Protein AF-F6JB71-F1 (afdb_monomer)

Foldseek 3Di:
DVVCQQAVDADKFKQFDPPDDDQVVAPDHRRVDDDQVVSQVGDDPNHRGIDTGHPCDDPLVCLQPPDLLVVLLVVLLVVLVVVLVPDQLLVLLLVLLLQLLVLLLVCLVDRHSVSSSVSSSSNSSSPSSNVVSVLQQLPQPDDPVCSVVVVVVVVCVVVVVVVVLVVCLVPVLVVCVVVSRNSCSSNVVSVVSNVVSVCSNPPPDRGDRDDPPPPDD

InterPro domains:
  IPR011701 Major facilitator superfamily [PF07690] (64-210)
  IPR020846 Major facilitator superfamily domain [PS50850] (1-217)
  IPR036259 MFS transporter superfamily [G3DSA:1.20.1250.20] (47-217)
  IPR036259 MFS transporter superfamily [SSF103473] (63-210)
  IPR044770 Protein spinster-like [PTHR23505] (56-210)

Solvent-accessible surface area (backbone atoms only — not comparable to full-atom values): 11687 Å² total; per-residue (Å²): 77,73,72,14,56,69,30,77,35,42,41,76,40,27,35,72,51,97,79,85,75,61,84,86,80,49,96,69,63,37,77,80,41,90,46,67,74,65,27,69,67,39,60,56,96,90,39,68,49,33,40,76,41,34,52,40,39,59,68,57,36,44,47,59,72,41,62,50,29,51,54,37,20,52,55,37,25,55,55,38,54,63,44,48,78,76,49,64,45,50,60,50,37,21,53,24,34,36,45,24,10,51,27,30,34,52,52,36,68,54,71,46,53,69,55,44,44,54,33,44,33,50,23,23,41,14,50,37,37,43,63,66,39,50,53,57,50,49,56,50,72,41,58,77,94,48,36,66,59,55,53,49,56,54,50,48,51,55,54,48,49,61,62,50,47,55,59,49,63,57,51,52,34,72,66,31,62,93,78,38,32,67,27,49,56,30,36,54,51,11,51,53,36,35,52,50,19,54,47,47,56,71,72,56,72,77,66,71,86,68,68,92,79,80,84,84,126

Structure (mmCIF, N/CA/C/O backbone):
data_AF-F6JB71-F1
#
_entry.id   AF-F6JB71-F1
#
loop_
_atom_site.group_PDB
_atom_site.id
_atom_site.type_symbol
_atom_site.label_atom_id
_atom_site.label_alt_id
_atom_site.label_comp_id
_atom_site.label_asym_id
_atom_site.label_entity_id
_atom_site.label_seq_id
_atom_site.pdbx_PDB_ins_code
_atom_site.Cartn_x
_atom_site.Cartn_y
_atom_site.Cartn_z
_atom_site.occupancy
_atom_site.B_iso_or_equiv
_atom_site.auth_seq_id
_atom_site.auth_comp_id
_atom_site.auth_asym_id
_atom_site.auth_atom_id
_atom_site.pdbx_PDB_model_num
ATOM 1 N N . LYS A 1 1 ? 9.746 2.343 -12.928 1.00 72.50 1 LYS A N 1
ATOM 2 C CA . LYS A 1 1 ? 10.299 1.825 -14.203 1.00 72.50 1 LYS A CA 1
ATOM 3 C C . LYS A 1 1 ? 9.636 0.508 -14.581 1.00 72.50 1 LYS A C 1
ATOM 5 O O . LYS A 1 1 ? 8.757 0.552 -15.414 1.00 72.50 1 LYS A O 1
ATOM 10 N N . GLN A 1 2 ? 9.949 -0.621 -13.935 1.00 76.00 2 GLN A N 1
ATOM 11 C CA . GLN A 1 2 ? 9.400 -1.925 -14.347 1.00 76.00 2 GLN A CA 1
ATOM 12 C C . GLN A 1 2 ? 7.859 -1.983 -14.346 1.00 76.00 2 GLN A C 1
ATOM 14 O O . GLN A 1 2 ? 7.269 -2.445 -15.309 1.00 76.00 2 GLN A O 1
ATOM 19 N N . THR A 1 3 ? 7.211 -1.402 -13.332 1.00 82.12 3 THR A N 1
ATOM 20 C CA . THR A 1 3 ? 5.744 -1.248 -13.278 1.00 82.12 3 THR A CA 1
ATOM 21 C C . THR A 1 3 ? 5.161 -0.472 -14.458 1.00 82.12 3 THR A C 1
ATOM 23 O O . THR A 1 3 ? 4.068 -0.784 -14.902 1.00 82.12 3 THR A O 1
ATOM 26 N N . ALA A 1 4 ? 5.868 0.555 -14.934 1.00 80.25 4 ALA A N 1
ATOM 27 C CA . ALA A 1 4 ? 5.408 1.447 -15.995 1.00 80.25 4 ALA A CA 1
ATOM 28 C C . ALA A 1 4 ? 5.577 0.836 -17.381 1.00 80.25 4 ALA A C 1
ATOM 30 O O . ALA A 1 4 ? 4.718 1.027 -18.227 1.00 80.25 4 ALA A O 1
ATOM 31 N N . ILE A 1 5 ? 6.644 0.057 -17.567 1.00 81.56 5 ILE A N 1
ATOM 32 C CA . ILE A 1 5 ? 6.880 -0.718 -18.788 1.00 81.56 5 ILE A CA 1
ATOM 33 C C . ILE A 1 5 ? 5.872 -1.871 -18.898 1.00 81.56 5 ILE A C 1
ATOM 35 O O . ILE A 1 5 ? 5.427 -2.181 -19.987 1.00 81.56 5 ILE A O 1
ATOM 39 N N . GLU A 1 6 ? 5.492 -2.513 -17.787 1.00 82.12 6 GLU A N 1
ATOM 40 C CA . GLU A 1 6 ? 4.511 -3.613 -17.815 1.00 82.12 6 GLU A CA 1
ATOM 41 C C . GLU A 1 6 ? 3.055 -3.160 -18.005 1.00 82.12 6 GLU A C 1
ATOM 43 O O . GLU A 1 6 ? 2.218 -3.977 -18.373 1.00 82.12 6 GLU A O 1
ATOM 48 N N . LEU A 1 7 ? 2.737 -1.907 -17.676 1.00 84.50 7 LEU A N 1
ATOM 49 C CA . LEU A 1 7 ? 1.372 -1.365 -17.683 1.00 84.50 7 LEU A CA 1
ATOM 50 C C . LEU A 1 7 ? 1.197 -0.222 -18.695 1.00 84.50 7 LEU A C 1
ATOM 52 O O . LEU A 1 7 ? 0.178 0.466 -18.638 1.00 84.50 7 LEU A O 1
ATOM 56 N N . ASP A 1 8 ? 2.202 0.002 -19.543 1.00 85.06 8 ASP A N 1
ATOM 57 C CA . ASP A 1 8 ? 2.237 1.003 -20.613 1.00 85.06 8 ASP A CA 1
ATOM 58 C C . ASP A 1 8 ? 1.731 2.398 -20.194 1.00 85.06 8 ASP A C 1
ATOM 60 O O . ASP A 1 8 ? 0.871 2.987 -20.849 1.00 85.06 8 ASP A O 1
ATOM 64 N N . TYR A 1 9 ? 2.241 2.933 -19.072 1.00 86.06 9 TYR A N 1
ATOM 65 C CA . TYR A 1 9 ? 1.821 4.249 -18.560 1.00 86.06 9 TYR A CA 1
ATOM 66 C C . TYR A 1 9 ? 2.968 5.242 -18.357 1.00 86.06 9 TYR A C 1
ATOM 68 O O . TYR A 1 9 ? 4.088 4.885 -17.972 1.00 86.06 9 TYR A O 1
ATOM 76 N N . GLY A 1 10 ? 2.638 6.526 -18.506 1.00 86.19 10 GLY A N 1
ATOM 77 C CA . GLY A 1 10 ? 3.562 7.644 -18.359 1.00 86.19 10 GLY A CA 1
ATOM 78 C C . GLY A 1 10 ? 4.265 8.038 -19.655 1.00 86.19 10 GLY A C 1
ATOM 79 O O . GLY A 1 10 ? 3.959 7.548 -20.739 1.00 86.19 10 GLY A O 1
ATOM 80 N N . ASP A 1 11 ? 5.226 8.947 -19.539 1.00 87.94 11 ASP A N 1
ATOM 81 C CA . ASP A 1 11 ? 5.947 9.462 -20.700 1.00 87.94 11 ASP A CA 1
ATOM 82 C C . ASP A 1 11 ? 7.032 8.481 -21.175 1.00 87.94 11 ASP A C 1
ATOM 84 O O . ASP A 1 11 ? 7.656 7.759 -20.386 1.00 87.94 11 ASP A O 1
ATOM 88 N N . HIS A 1 12 ? 7.333 8.494 -22.472 1.00 87.50 12 HIS A N 1
ATOM 89 C CA . HIS A 1 12 ? 8.514 7.808 -22.986 1.00 87.50 12 HIS A CA 1
ATOM 90 C C . HIS A 1 12 ? 9.776 8.626 -22.715 1.00 87.50 12 HIS A C 1
ATOM 92 O O . HIS A 1 12 ? 9.805 9.843 -22.905 1.00 87.50 12 HIS A O 1
ATOM 98 N N . ALA A 1 13 ? 10.844 7.954 -22.294 1.00 88.06 13 ALA 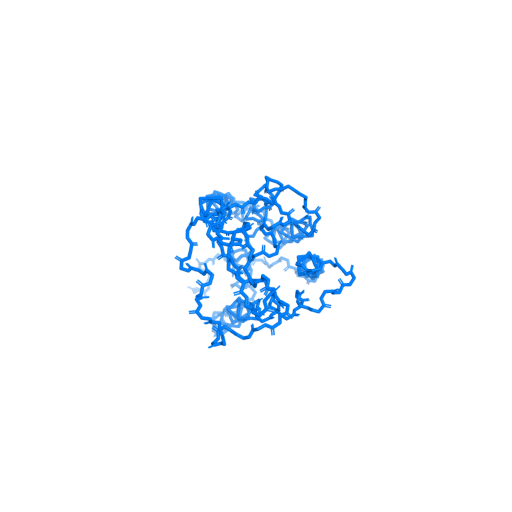A N 1
ATOM 99 C CA . ALA A 1 13 ? 12.155 8.573 -22.186 1.00 88.06 13 ALA A CA 1
ATOM 100 C C . ALA A 1 13 ? 13.269 7.579 -22.510 1.00 88.06 13 ALA A C 1
ATOM 102 O O . ALA A 1 13 ? 13.118 6.366 -22.348 1.00 88.06 13 ALA A O 1
ATOM 103 N N . CYS A 1 14 ? 14.422 8.116 -22.901 1.00 87.44 14 CYS A N 1
ATOM 104 C CA . CYS A 1 14 ? 15.628 7.330 -23.092 1.00 87.44 14 CYS A CA 1
ATOM 105 C C . CYS A 1 14 ? 16.237 6.957 -21.730 1.00 87.44 14 CYS A C 1
ATOM 107 O O . CYS A 1 14 ? 16.597 7.819 -20.921 1.00 87.44 14 CYS A O 1
ATOM 109 N N . GLN A 1 15 ? 16.336 5.660 -21.449 1.00 86.44 15 GLN A N 1
ATOM 110 C CA . GLN A 1 15 ? 16.781 5.129 -20.162 1.00 86.44 15 GLN A CA 1
ATOM 111 C C . GLN A 1 15 ? 17.873 4.087 -20.342 1.00 86.44 15 GLN A C 1
ATOM 113 O O . GLN A 1 15 ? 17.942 3.409 -21.355 1.00 86.44 15 GLN A O 1
ATOM 118 N N . GLN A 1 16 ? 18.730 3.934 -19.336 1.00 82.69 16 GLN A N 1
ATOM 119 C CA . GLN A 1 16 ? 19.794 2.940 -19.397 1.00 82.69 16 GLN A CA 1
ATOM 120 C C . GLN A 1 16 ? 19.219 1.519 -19.293 1.00 82.69 16 GLN A C 1
ATOM 122 O O . GLN A 1 16 ? 18.384 1.247 -18.419 1.00 82.69 16 GLN A O 1
ATOM 127 N N . ASN A 1 17 ? 19.697 0.628 -20.160 1.00 77.06 17 ASN A N 1
ATOM 128 C CA . ASN A 1 17 ? 19.442 -0.803 -20.085 1.00 77.06 17 ASN A CA 1
ATOM 129 C C . ASN A 1 17 ? 20.313 -1.425 -18.977 1.00 77.06 17 ASN A C 1
ATOM 131 O O . ASN A 1 17 ? 21.456 -1.028 -18.750 1.00 77.06 17 ASN A O 1
ATOM 135 N N . THR A 1 18 ? 19.759 -2.382 -18.241 1.00 64.56 18 THR A N 1
ATOM 136 C CA . THR A 1 18 ? 20.262 -2.810 -16.925 1.00 64.56 18 THR A CA 1
ATOM 137 C C . THR A 1 18 ? 21.484 -3.739 -16.980 1.00 64.56 18 THR A C 1
ATOM 139 O O . THR A 1 18 ? 21.837 -4.320 -15.957 1.00 64.56 18 THR A O 1
ATOM 142 N N . SER A 1 19 ? 22.123 -3.937 -18.137 1.00 58.47 19 SER A N 1
ATOM 143 C CA . SER A 1 19 ? 22.883 -5.171 -18.359 1.00 58.47 19 SER A CA 1
ATOM 144 C C . SER A 1 19 ? 24.410 -5.126 -18.250 1.00 58.47 19 SER A C 1
ATOM 146 O O . SER A 1 19 ? 24.935 -6.181 -17.921 1.00 58.47 19 SER A O 1
ATOM 148 N N . MET A 1 20 ? 25.163 -4.031 -18.461 1.00 58.09 20 MET A N 1
ATOM 149 C CA . MET A 1 20 ? 26.646 -4.180 -18.499 1.00 58.09 20 MET A CA 1
ATOM 150 C C . MET A 1 20 ? 27.539 -3.011 -18.043 1.00 58.09 20 MET A C 1
ATOM 152 O O . MET A 1 20 ? 28.698 -3.270 -17.736 1.00 58.09 20 MET A O 1
ATOM 156 N N . PHE A 1 21 ? 27.062 -1.765 -17.944 1.00 68.31 21 PHE A N 1
ATOM 157 C CA . PHE A 1 21 ? 27.956 -0.605 -17.743 1.00 68.31 21 PHE A CA 1
ATOM 158 C C . PHE A 1 21 ? 27.545 0.279 -16.564 1.00 68.31 21 PHE A C 1
ATOM 160 O O . PHE A 1 21 ? 26.357 0.554 -16.364 1.00 68.31 21 PHE A O 1
ATOM 167 N N . ASN A 1 22 ? 28.518 0.775 -15.796 1.00 72.38 22 ASN A N 1
ATOM 168 C CA . ASN A 1 22 ? 28.250 1.788 -14.779 1.00 72.38 22 ASN A CA 1
ATOM 169 C C . ASN A 1 22 ? 28.004 3.152 -15.435 1.00 72.38 22 ASN A C 1
ATOM 171 O O . ASN A 1 22 ? 28.628 3.509 -16.430 1.00 72.38 22 ASN A O 1
ATOM 175 N N . ARG A 1 23 ? 27.136 3.975 -14.831 1.00 68.88 23 ARG A N 1
ATOM 176 C CA . ARG A 1 23 ? 26.744 5.291 -15.377 1.00 68.88 23 ARG A CA 1
ATOM 177 C C . ARG A 1 23 ? 27.926 6.240 -15.640 1.00 68.88 23 ARG A C 1
ATOM 179 O O . ARG A 1 23 ? 27.804 7.142 -16.459 1.00 68.88 23 ARG A O 1
ATOM 186 N N . HIS A 1 24 ? 29.041 6.046 -14.937 1.00 73.62 24 HIS A N 1
ATOM 187 C CA . HIS A 1 24 ? 30.262 6.849 -15.063 1.00 73.62 24 HIS A CA 1
ATOM 188 C C . HIS A 1 24 ? 31.171 6.431 -16.226 1.00 73.62 24 HIS A C 1
ATOM 190 O O . HIS A 1 24 ? 32.035 7.206 -16.615 1.00 73.62 24 HIS A O 1
ATOM 196 N N . GLU A 1 25 ? 30.987 5.230 -16.769 1.00 75.88 25 GLU A N 1
ATOM 197 C CA . GLU A 1 25 ? 31.807 4.680 -17.858 1.00 75.88 25 GLU A CA 1
ATOM 198 C C . GLU A 1 25 ? 31.246 5.050 -19.238 1.00 75.88 25 GLU A C 1
ATOM 200 O O . GLU A 1 25 ? 31.889 4.829 -20.260 1.00 75.88 25 GLU A O 1
ATOM 205 N N . LEU A 1 26 ? 30.038 5.620 -19.269 1.00 78.62 26 LEU A N 1
ATOM 206 C CA . LEU A 1 26 ? 29.314 5.924 -20.493 1.00 78.62 26 LEU A CA 1
ATOM 207 C C . LEU A 1 26 ? 29.692 7.309 -21.038 1.00 78.62 26 LEU A C 1
ATOM 209 O O . LEU A 1 26 ? 29.667 8.286 -20.283 1.00 78.62 26 LEU A O 1
ATOM 213 N N . PRO A 1 27 ? 29.964 7.430 -22.352 1.00 79.31 27 PRO A N 1
ATOM 214 C CA . PRO A 1 27 ? 30.356 8.695 -22.974 1.00 79.31 27 PRO A CA 1
ATOM 215 C C . PRO A 1 27 ? 29.223 9.727 -22.965 1.00 79.31 27 PRO A C 1
ATOM 217 O O . PRO A 1 27 ? 29.469 10.926 -22.855 1.00 79.31 27 PRO A O 1
ATOM 220 N N . THR A 1 28 ? 27.971 9.270 -23.051 1.00 82.81 28 THR A N 1
ATOM 221 C CA . THR A 1 28 ? 26.783 10.121 -22.941 1.00 82.81 28 THR A CA 1
ATOM 222 C C . THR A 1 28 ? 25.734 9.456 -22.059 1.00 82.81 28 THR A C 1
ATOM 224 O O . THR A 1 28 ? 25.504 8.246 -22.123 1.00 82.81 28 THR A O 1
ATOM 227 N N . GLN A 1 29 ? 25.080 10.248 -21.208 1.00 85.31 29 GLN A N 1
ATOM 228 C CA . GLN A 1 29 ? 23.992 9.740 -20.380 1.00 85.31 29 GLN A CA 1
ATOM 229 C C . GLN A 1 29 ? 22.705 9.639 -21.200 1.00 85.31 29 GLN A C 1
ATOM 231 O O . GLN A 1 29 ? 22.267 10.640 -21.763 1.00 85.31 29 GLN A O 1
ATOM 236 N N . CYS A 1 30 ? 22.043 8.475 -21.173 1.00 82.75 30 CYS A N 1
ATOM 237 C CA . CYS A 1 30 ? 20.767 8.253 -21.869 1.00 82.75 30 CYS A CA 1
ATOM 238 C C . CYS A 1 30 ? 19.717 9.332 -21.537 1.00 82.75 30 CYS A C 1
ATOM 240 O O . CYS A 1 30 ? 18.973 9.761 -22.407 1.00 82.75 30 CYS A O 1
ATOM 242 N N . SER A 1 31 ? 19.704 9.843 -20.299 1.00 81.81 31 SER A N 1
ATOM 243 C CA . SER A 1 31 ? 18.751 10.870 -19.851 1.00 81.81 31 SER A CA 1
ATOM 244 C C . SER A 1 31 ? 18.903 12.235 -20.532 1.00 81.81 31 SER A C 1
ATOM 246 O O . SER A 1 31 ? 18.017 13.070 -20.389 1.00 81.81 31 SER A O 1
ATOM 248 N N . ALA A 1 32 ? 20.018 12.496 -21.221 1.00 83.25 32 ALA A N 1
ATOM 249 C CA . ALA A 1 32 ? 20.218 13.733 -21.978 1.00 83.25 32 ALA A CA 1
ATOM 250 C C . ALA A 1 32 ? 19.541 13.695 -23.361 1.00 83.25 32 ALA A C 1
ATOM 252 O O . ALA A 1 32 ? 19.413 14.730 -24.011 1.00 83.25 32 ALA A O 1
ATOM 253 N N . VAL A 1 33 ? 19.114 12.514 -23.816 1.00 85.81 33 VAL A N 1
ATOM 254 C CA . VAL A 1 33 ? 18.532 12.313 -25.141 1.00 85.81 33 VAL A CA 1
ATOM 255 C C . VAL A 1 33 ? 17.009 12.309 -25.057 1.00 85.81 33 VAL A C 1
ATOM 257 O O . VAL A 1 33 ? 16.416 11.513 -24.333 1.00 85.81 33 VAL A O 1
ATOM 260 N N . MET A 1 34 ? 16.381 13.194 -25.833 1.00 86.12 34 MET A N 1
ATOM 261 C CA . MET A 1 34 ? 14.921 13.368 -25.869 1.00 86.12 34 MET A CA 1
ATOM 262 C C . MET A 1 34 ? 14.254 12.781 -27.120 1.00 86.12 34 MET A C 1
ATOM 264 O O . MET A 1 34 ? 13.034 12.807 -27.215 1.00 86.12 34 MET A O 1
ATOM 268 N N . ASN A 1 35 ? 15.033 12.244 -28.064 1.00 88.69 35 ASN A N 1
ATOM 269 C CA . ASN A 1 35 ? 14.524 11.676 -29.312 1.00 88.69 35 ASN A CA 1
ATOM 270 C C . ASN A 1 35 ? 14.760 10.165 -29.370 1.00 88.69 35 ASN A C 1
ATOM 272 O O . ASN A 1 35 ? 15.853 9.690 -29.056 1.00 88.69 35 ASN A O 1
ATOM 276 N N . GLU A 1 36 ? 13.762 9.427 -29.852 1.00 87.56 36 GLU A N 1
ATOM 277 C CA . GLU A 1 36 ? 13.791 7.966 -29.973 1.00 87.56 36 GLU A CA 1
ATOM 278 C C . GLU A 1 36 ? 14.937 7.470 -30.868 1.00 87.56 36 GLU A C 1
ATOM 280 O O . GLU A 1 36 ? 15.745 6.638 -30.456 1.00 87.56 36 GLU A O 1
ATOM 285 N N . THR A 1 37 ? 15.068 8.032 -32.072 1.00 87.88 37 THR A N 1
ATOM 286 C CA . THR A 1 37 ? 16.113 7.646 -33.036 1.00 87.88 37 THR A CA 1
ATOM 287 C C . THR A 1 37 ? 17.515 7.880 -32.484 1.00 87.88 37 THR A C 1
ATOM 289 O O . THR A 1 37 ? 18.410 7.057 -32.661 1.00 87.88 37 THR A O 1
ATOM 292 N N . SER A 1 38 ? 17.697 8.983 -31.761 1.00 87.00 38 SER A N 1
ATOM 293 C CA . SER A 1 38 ? 18.950 9.319 -31.092 1.00 87.00 38 SER A CA 1
ATOM 294 C C . SER A 1 38 ? 19.238 8.400 -29.904 1.00 87.00 38 SER A C 1
ATOM 296 O O . SER A 1 38 ? 20.401 8.171 -29.603 1.00 87.00 38 SER A O 1
ATOM 298 N N . CYS A 1 39 ? 18.209 7.863 -29.240 1.00 86.19 39 CYS A N 1
ATOM 299 C CA . CYS A 1 39 ? 18.368 6.935 -28.121 1.00 86.19 39 CYS A CA 1
ATOM 300 C C . CYS A 1 39 ? 18.897 5.573 -28.589 1.00 86.19 39 CYS A C 1
ATOM 302 O O . CYS A 1 39 ? 19.823 5.035 -27.988 1.00 86.19 39 CYS A O 1
ATOM 304 N N . TYR A 1 40 ? 18.355 5.047 -29.692 1.00 86.25 40 TYR A N 1
ATOM 305 C CA . TYR A 1 40 ? 18.813 3.781 -30.278 1.00 86.25 40 TYR A CA 1
ATOM 306 C C . TYR A 1 40 ? 20.171 3.885 -30.981 1.00 86.25 40 TYR A C 1
ATOM 308 O O . TYR A 1 40 ? 20.852 2.877 -31.138 1.00 86.25 40 TYR A O 1
ATOM 316 N N . ALA A 1 41 ? 20.580 5.092 -31.381 1.00 85.94 41 ALA A N 1
ATOM 317 C CA . ALA A 1 41 ? 21.896 5.341 -31.966 1.00 85.94 41 ALA A CA 1
ATOM 318 C C . ALA A 1 41 ? 23.043 5.316 -30.937 1.00 85.94 41 ALA A C 1
ATOM 320 O O . ALA A 1 41 ? 24.204 5.375 -31.331 1.00 85.94 41 ALA A O 1
ATOM 321 N N . LEU A 1 42 ? 22.741 5.262 -29.633 1.00 84.88 42 LEU A N 1
ATOM 322 C CA . LEU A 1 42 ? 23.753 5.202 -28.583 1.00 84.88 42 LEU A CA 1
ATOM 323 C C . LEU A 1 42 ? 24.261 3.774 -28.388 1.00 84.88 42 LEU A C 1
ATOM 325 O O . LEU A 1 42 ? 23.609 2.940 -27.751 1.00 84.88 42 LEU A O 1
ATOM 329 N N . ASP A 1 43 ? 25.470 3.526 -28.876 1.00 83.62 43 ASP A N 1
ATOM 330 C CA . ASP A 1 43 ? 26.215 2.303 -28.643 1.00 83.62 43 ASP A CA 1
ATOM 331 C C . ASP A 1 43 ? 27.546 2.568 -27.928 1.00 83.62 43 ASP A C 1
ATOM 333 O O . ASP A 1 43 ? 28.143 3.645 -27.972 1.00 83.62 43 ASP A O 1
ATOM 337 N N . PHE A 1 44 ? 27.999 1.565 -27.186 1.00 83.62 44 PHE A N 1
ATOM 338 C CA . PHE A 1 44 ? 29.331 1.540 -26.609 1.00 83.62 44 PHE A CA 1
ATOM 339 C C . PHE A 1 44 ? 29.953 0.186 -26.920 1.00 83.62 44 PHE A C 1
ATOM 341 O O . PHE A 1 44 ? 29.414 -0.859 -26.546 1.00 83.62 44 PHE A O 1
ATOM 348 N N . ASN A 1 45 ? 31.068 0.201 -27.653 1.00 82.38 45 ASN A N 1
ATOM 349 C CA . ASN A 1 45 ? 31.781 -1.005 -28.081 1.00 82.38 45 ASN A CA 1
ATOM 350 C C . ASN A 1 45 ? 30.877 -2.019 -28.827 1.00 82.38 45 ASN A C 1
ATOM 352 O O . ASN A 1 45 ? 30.946 -3.222 -28.587 1.00 82.38 45 ASN A O 1
ATOM 356 N N . GLY A 1 46 ? 29.972 -1.518 -29.681 1.00 79.69 46 GLY A N 1
ATOM 357 C CA . GLY A 1 46 ? 29.018 -2.334 -30.444 1.00 79.69 46 GLY A CA 1
ATOM 358 C C . GLY A 1 46 ? 27.814 -2.856 -29.648 1.00 79.69 46 GLY A C 1
ATOM 359 O O . GLY A 1 46 ? 27.048 -3.662 -30.171 1.00 79.69 46 GLY A O 1
ATOM 360 N N . THR A 1 47 ? 27.626 -2.417 -28.397 1.00 81.62 47 THR A N 1
ATOM 361 C CA . THR A 1 47 ? 26.461 -2.772 -27.569 1.00 81.62 47 THR A CA 1
ATOM 362 C C . THR A 1 47 ? 25.608 -1.544 -27.247 1.00 81.62 47 THR A C 1
ATOM 364 O O . THR A 1 47 ? 26.111 -0.549 -26.725 1.00 81.62 47 THR A O 1
ATOM 367 N N . GLY A 1 48 ? 24.308 -1.605 -27.552 1.00 81.69 48 GLY A N 1
ATOM 368 C CA . GLY A 1 48 ? 23.350 -0.555 -27.195 1.00 81.69 48 GLY A CA 1
ATOM 369 C C . GLY A 1 48 ? 23.070 -0.557 -25.692 1.00 81.69 48 GLY A C 1
ATOM 370 O O . GLY A 1 48 ? 22.616 -1.564 -25.145 1.00 81.69 48 GLY A O 1
ATOM 371 N N . TYR A 1 49 ? 23.351 0.557 -25.014 1.00 85.31 49 TYR A N 1
ATOM 372 C CA . TYR A 1 49 ? 23.206 0.670 -23.554 1.00 85.31 49 TYR A CA 1
ATOM 373 C C . TYR A 1 49 ? 21.992 1.500 -23.118 1.00 85.31 49 TYR A C 1
ATOM 375 O O . TYR A 1 49 ? 21.715 1.592 -21.919 1.00 85.31 49 TYR A O 1
ATOM 383 N N . CYS A 1 50 ? 21.259 2.083 -24.067 1.00 86.31 50 CYS A N 1
ATOM 384 C CA . CYS A 1 50 ? 20.018 2.805 -23.823 1.00 86.31 50 CYS A CA 1
ATOM 385 C C . CYS A 1 50 ? 18.824 2.093 -24.472 1.00 86.31 50 CYS A C 1
ATOM 387 O O . CYS A 1 50 ? 18.956 1.424 -25.492 1.00 86.31 50 CYS A O 1
ATOM 389 N N . GLU A 1 51 ? 17.653 2.258 -23.873 1.00 87.06 51 GLU A N 1
ATOM 390 C CA . GLU A 1 51 ? 16.360 1.822 -24.389 1.00 87.06 51 GLU A CA 1
ATOM 391 C C . GLU A 1 51 ? 15.360 2.983 -24.329 1.00 87.06 51 GLU A C 1
ATOM 393 O O . GLU A 1 51 ? 15.426 3.829 -23.430 1.00 87.06 51 GLU A O 1
ATOM 398 N N . TRP A 1 52 ? 14.427 3.020 -25.277 1.00 87.69 52 TRP A N 1
ATOM 399 C CA . TRP A 1 52 ? 13.335 3.987 -25.298 1.00 87.69 52 TRP A CA 1
ATOM 400 C C . TRP A 1 52 ? 12.076 3.333 -24.736 1.00 87.69 52 TRP A C 1
ATOM 402 O O . TRP A 1 52 ? 11.499 2.453 -25.367 1.00 87.69 52 TRP A O 1
ATOM 412 N N . ASN A 1 53 ? 11.677 3.713 -23.522 1.00 88.19 53 ASN A N 1
ATOM 413 C CA . ASN A 1 53 ? 10.600 3.024 -22.811 1.00 88.19 53 ASN A CA 1
ATOM 414 C C . ASN A 1 53 ? 9.852 3.947 -21.838 1.00 88.19 53 ASN A C 1
ATOM 416 O O . ASN A 1 53 ? 10.304 5.059 -21.544 1.00 88.19 53 ASN A O 1
ATOM 420 N N . TYR A 1 54 ? 8.711 3.474 -21.332 1.00 86.75 54 TYR A N 1
ATOM 421 C CA . TYR A 1 54 ? 7.906 4.184 -20.336 1.00 86.75 54 TYR A CA 1
ATOM 422 C C . TYR A 1 54 ? 8.709 4.472 -19.063 1.00 86.75 54 TYR A C 1
ATOM 424 O O . TYR A 1 54 ? 9.210 3.570 -18.380 1.00 86.75 54 TYR A O 1
ATOM 432 N N . ASN A 1 55 ? 8.821 5.751 -18.707 1.00 84.69 55 ASN A N 1
ATOM 433 C CA . ASN A 1 55 ? 9.555 6.178 -17.521 1.00 84.69 55 ASN A CA 1
ATOM 434 C C . ASN A 1 55 ? 8.715 6.089 -16.232 1.00 84.69 55 ASN A C 1
ATOM 436 O O . ASN A 1 55 ? 9.288 6.020 -15.138 1.00 84.69 55 ASN A O 1
ATOM 440 N N . GLY A 1 56 ? 7.384 6.020 -16.360 1.00 83.12 56 GLY A N 1
ATOM 441 C CA . GLY A 1 56 ? 6.432 6.028 -15.250 1.00 83.12 56 GLY A CA 1
ATOM 442 C C . GLY A 1 56 ? 6.278 7.388 -14.568 1.00 83.12 56 GLY A C 1
ATOM 443 O O . GLY A 1 56 ? 5.952 7.428 -13.384 1.00 83.12 56 GLY A O 1
ATOM 444 N N . LEU A 1 57 ? 6.568 8.474 -15.282 1.00 84.69 57 LEU A N 1
ATOM 445 C CA . LEU A 1 57 ? 6.385 9.875 -14.900 1.00 84.69 57 LEU A CA 1
ATOM 446 C C . LEU A 1 57 ? 5.358 10.531 -15.841 1.00 84.69 57 LEU A C 1
ATOM 448 O O . LEU A 1 57 ? 4.819 9.873 -16.725 1.00 84.69 57 LEU A O 1
ATOM 452 N N . GLY A 1 58 ? 5.069 11.815 -15.632 1.00 86.31 58 GLY A N 1
ATOM 453 C CA . GLY A 1 58 ? 4.093 12.562 -16.430 1.00 86.31 58 GLY A CA 1
ATOM 454 C C . GLY A 1 58 ? 2.730 12.673 -15.749 1.00 86.31 58 GLY A C 1
ATOM 455 O O . GLY A 1 58 ? 2.611 12.514 -14.528 1.00 86.31 58 GLY A O 1
ATOM 456 N N . ILE A 1 59 ? 1.699 12.981 -16.539 1.00 86.00 59 ILE A N 1
ATOM 457 C CA . ILE A 1 59 ? 0.337 13.221 -16.034 1.00 86.00 59 ILE A CA 1
ATOM 458 C C . ILE A 1 59 ? -0.267 11.936 -15.453 1.00 86.00 59 ILE A C 1
ATOM 460 O O . ILE A 1 59 ? -0.876 11.992 -14.388 1.00 86.00 59 ILE A O 1
ATOM 464 N N . ASP A 1 60 ? -0.028 10.778 -16.070 1.00 85.56 60 ASP A N 1
ATOM 465 C CA . ASP A 1 60 ? -0.536 9.489 -15.579 1.00 85.56 60 ASP A CA 1
ATOM 466 C C . ASP A 1 60 ? -0.036 9.190 -14.162 1.00 85.56 60 ASP A C 1
ATOM 468 O O . ASP A 1 60 ? -0.809 8.902 -13.248 1.00 85.56 60 ASP A O 1
ATOM 472 N N . TYR A 1 61 ? 1.266 9.364 -13.926 1.00 84.00 61 TYR A N 1
ATOM 473 C CA . TYR A 1 61 ? 1.822 9.207 -12.586 1.00 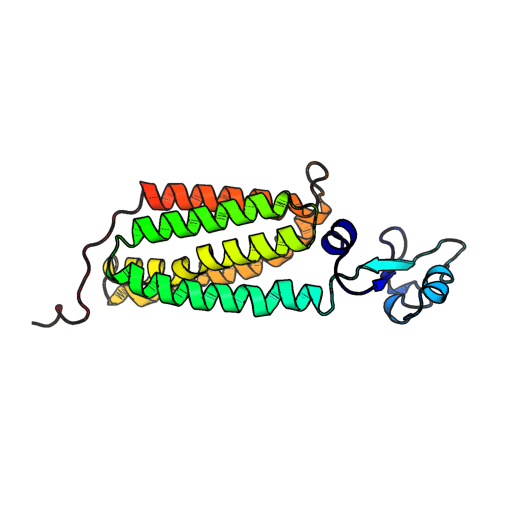84.00 61 TYR A CA 1
ATOM 474 C C . TYR A 1 61 ? 1.211 10.198 -11.593 1.00 84.00 61 TYR A C 1
ATOM 476 O O . TYR A 1 61 ? 0.884 9.813 -10.471 1.00 84.00 61 TYR A O 1
ATOM 484 N N . GLN A 1 62 ? 1.038 11.462 -11.990 1.00 86.12 62 GLN A N 1
ATOM 485 C CA . GLN A 1 62 ? 0.435 12.471 -11.120 1.00 86.12 62 GLN A CA 1
ATOM 486 C C . GLN A 1 62 ? -0.993 12.080 -10.741 1.00 86.12 62 GLN A C 1
ATOM 488 O O . GLN A 1 62 ? -1.305 12.082 -9.553 1.00 86.12 62 GLN A O 1
ATOM 493 N N . ILE A 1 63 ? -1.822 11.673 -11.708 1.00 86.31 63 ILE A N 1
ATOM 494 C CA . ILE A 1 63 ? -3.200 11.208 -11.489 1.00 86.31 63 ILE A CA 1
ATOM 495 C C . ILE A 1 63 ? -3.229 10.024 -10.517 1.00 86.31 63 ILE A C 1
ATOM 497 O O . ILE A 1 63 ? -4.053 10.007 -9.597 1.00 86.31 63 ILE A O 1
ATOM 501 N N . LEU A 1 64 ? -2.322 9.061 -10.690 1.00 83.50 64 LEU A N 1
ATOM 502 C CA . LEU A 1 64 ? -2.230 7.871 -9.849 1.00 83.50 64 LEU A CA 1
ATOM 503 C C . LEU A 1 64 ? -1.737 8.176 -8.423 1.00 83.50 64 LEU A C 1
ATOM 505 O O . LEU A 1 64 ? -2.234 7.590 -7.461 1.00 83.50 64 LEU A O 1
ATOM 509 N N . ALA A 1 65 ? -0.740 9.052 -8.277 1.00 77.25 65 ALA A N 1
ATOM 510 C CA . ALA A 1 65 ? -0.058 9.297 -7.008 1.00 77.25 65 ALA A CA 1
ATOM 511 C C . ALA A 1 65 ? -0.743 10.356 -6.131 1.00 77.25 65 ALA A C 1
ATOM 513 O O . ALA A 1 65 ? -0.637 10.278 -4.909 1.00 77.25 65 ALA A O 1
ATOM 514 N N . GLY A 1 66 ? -1.408 11.348 -6.730 1.00 82.94 66 GLY A N 1
ATOM 515 C CA . GLY A 1 66 ? -1.857 12.543 -6.013 1.00 82.94 66 GLY A CA 1
ATOM 516 C C . GLY A 1 66 ? -3.372 12.752 -6.018 1.00 82.94 66 GLY A C 1
ATOM 517 O O . GLY A 1 66 ? -4.042 12.343 -5.068 1.00 82.94 66 GLY A O 1
ATOM 518 N N . PRO A 1 67 ? -3.934 13.422 -7.041 1.00 85.75 67 PRO A N 1
ATOM 519 C CA . PRO A 1 67 ? -5.263 14.028 -6.983 1.00 85.75 67 PRO A CA 1
ATOM 520 C C . PRO A 1 67 ? -6.363 13.010 -6.711 1.00 85.75 67 PRO A C 1
ATOM 522 O O . PRO A 1 67 ? -7.224 13.239 -5.867 1.00 85.75 67 PRO A O 1
ATOM 525 N N . THR A 1 68 ? -6.309 11.867 -7.393 1.00 87.75 68 THR A N 1
ATOM 526 C CA . THR A 1 68 ? -7.347 10.840 -7.300 1.00 87.75 68 THR A CA 1
ATOM 527 C C . THR A 1 68 ? -7.354 10.182 -5.923 1.00 87.75 68 THR A C 1
ATOM 529 O O . THR A 1 68 ? -8.413 9.983 -5.333 1.00 87.75 68 THR A O 1
ATOM 532 N N . PHE A 1 69 ? -6.168 9.889 -5.379 1.00 88.56 69 PHE A N 1
ATOM 533 C CA . PHE A 1 69 ? -6.032 9.318 -4.041 1.00 88.56 69 PHE A CA 1
ATOM 534 C C . PHE A 1 69 ? -6.541 10.296 -2.980 1.00 88.56 69 PHE A C 1
ATOM 536 O O . PHE A 1 69 ? -7.390 9.933 -2.171 1.00 88.56 69 PHE A O 1
ATOM 543 N N . ILE A 1 70 ? -6.071 11.546 -3.019 1.00 90.69 70 ILE A N 1
ATOM 544 C CA . ILE A 1 70 ? -6.412 12.569 -2.023 1.00 90.69 70 ILE A CA 1
ATOM 545 C C . ILE A 1 70 ? -7.909 12.877 -2.050 1.00 90.69 70 ILE A C 1
ATOM 547 O O . ILE A 1 70 ? -8.536 12.912 -0.998 1.00 90.69 70 ILE A O 1
ATOM 551 N N . LEU A 1 71 ? -8.502 13.048 -3.235 1.00 92.81 71 LEU A N 1
ATOM 552 C CA . LEU A 1 71 ? -9.924 13.358 -3.371 1.00 92.81 71 LEU A CA 1
ATOM 553 C C . LEU A 1 71 ? -10.793 12.273 -2.728 1.00 92.81 71 LEU A C 1
ATOM 555 O O . LEU A 1 71 ? -11.675 12.581 -1.925 1.00 92.81 71 LEU A O 1
ATOM 559 N N . ILE A 1 72 ? -10.521 11.003 -3.036 1.00 93.75 72 ILE A N 1
ATOM 560 C CA . ILE A 1 72 ? -11.285 9.886 -2.474 1.00 93.75 72 ILE A CA 1
ATOM 561 C C . ILE A 1 72 ? -11.016 9.739 -0.977 1.00 93.75 72 ILE A C 1
ATOM 563 O O . ILE A 1 72 ? -11.964 9.570 -0.213 1.00 93.75 72 ILE A O 1
ATOM 567 N N . PHE A 1 73 ? -9.760 9.872 -0.547 1.00 92.56 73 PHE A N 1
ATOM 568 C CA . PHE A 1 73 ? -9.381 9.818 0.863 1.00 92.56 73 PHE A CA 1
ATOM 569 C C . PHE A 1 73 ? -10.103 10.891 1.688 1.00 92.56 73 PHE A C 1
ATOM 571 O O . PHE A 1 73 ? -10.633 10.597 2.756 1.00 92.56 73 PHE A O 1
ATOM 578 N N . THR A 1 74 ? -10.172 12.130 1.194 1.00 92.69 74 THR A N 1
ATOM 579 C CA . THR A 1 74 ? -10.852 13.232 1.886 1.00 92.69 74 THR A CA 1
ATOM 580 C C . THR A 1 74 ? -12.356 13.001 1.961 1.00 92.69 74 THR A C 1
ATOM 582 O O . THR A 1 74 ? -12.929 13.103 3.044 1.00 92.69 74 THR A O 1
ATOM 585 N N . ILE A 1 75 ? -13.003 12.654 0.842 1.00 94.19 75 ILE A N 1
ATOM 586 C CA . ILE A 1 75 ? -14.453 12.418 0.815 1.00 94.19 75 ILE A CA 1
ATOM 587 C C . ILE A 1 75 ? -14.810 11.247 1.738 1.00 94.19 75 ILE A C 1
ATOM 589 O O . ILE A 1 75 ? -15.660 11.390 2.618 1.00 94.19 75 ILE A O 1
ATOM 593 N N . ALA A 1 76 ? -14.128 10.110 1.587 1.00 92.69 76 ALA A N 1
ATOM 594 C CA . ALA A 1 76 ? -14.354 8.932 2.416 1.00 92.69 76 ALA A CA 1
ATOM 595 C C . ALA A 1 76 ? -14.036 9.204 3.893 1.00 92.69 76 ALA A C 1
ATOM 597 O O . ALA A 1 76 ? -14.783 8.769 4.764 1.00 92.69 76 ALA A O 1
ATOM 598 N N . GLY A 1 77 ? -12.983 9.969 4.189 1.00 90.12 77 GLY A N 1
ATOM 599 C CA . GLY A 1 77 ? -12.619 10.375 5.546 1.00 90.12 77 GLY A CA 1
ATOM 600 C C . GLY A 1 77 ? -13.725 11.165 6.245 1.00 90.12 77 GLY A C 1
ATOM 601 O O . GLY A 1 77 ? -14.050 10.870 7.392 1.00 90.12 77 GLY A O 1
ATOM 602 N N . VAL A 1 78 ? -14.366 12.105 5.542 1.00 91.56 78 VAL A N 1
ATOM 603 C CA . VAL A 1 78 ? -15.506 12.871 6.078 1.00 91.56 78 VAL A CA 1
ATOM 604 C C . VAL A 1 78 ? -16.685 11.949 6.396 1.00 91.56 78 VAL A C 1
ATOM 606 O O . VAL A 1 78 ? -17.225 12.000 7.501 1.00 91.56 78 VAL A O 1
ATOM 609 N N . PHE A 1 79 ? -17.060 11.063 5.467 1.00 90.69 79 PHE A N 1
ATOM 610 C CA . PHE A 1 79 ? -18.134 10.093 5.708 1.00 90.69 79 PHE A CA 1
ATOM 611 C C . PHE A 1 79 ? -17.813 9.145 6.869 1.00 90.69 79 PHE A C 1
ATOM 613 O O . PHE A 1 79 ? -18.684 8.867 7.694 1.00 90.69 79 PHE A O 1
ATOM 620 N N . MET A 1 80 ? -16.563 8.688 6.964 1.00 89.19 80 MET A N 1
ATOM 621 C CA . MET A 1 80 ? -16.095 7.837 8.056 1.00 89.19 80 MET A CA 1
ATOM 622 C C . MET A 1 80 ? -16.132 8.557 9.401 1.00 89.19 80 MET A C 1
ATOM 624 O O . MET A 1 80 ? -16.496 7.928 10.387 1.00 89.19 80 MET A O 1
ATOM 628 N N . GLY A 1 81 ? -15.835 9.858 9.453 1.00 85.38 81 GLY A N 1
ATOM 629 C CA . GLY A 1 81 ? -15.975 10.664 10.669 1.00 85.38 81 GLY A CA 1
ATOM 630 C C . GLY A 1 81 ? -17.413 10.666 11.193 1.00 85.38 81 GLY A C 1
ATOM 631 O O . GLY A 1 81 ? -17.657 10.277 12.331 1.00 85.38 81 GLY A O 1
ATOM 632 N N . PHE A 1 82 ? -18.386 10.981 10.332 1.00 86.88 82 PHE A N 1
ATOM 633 C CA . PHE A 1 82 ? -19.804 10.939 10.714 1.00 86.88 82 PHE A CA 1
ATOM 634 C C . PHE A 1 82 ? -20.286 9.534 11.101 1.00 86.88 82 PHE A C 1
ATOM 636 O O . PHE A 1 82 ? -21.148 9.378 11.968 1.00 86.88 82 PHE A O 1
ATOM 643 N N . ALA A 1 83 ? -19.768 8.500 10.437 1.00 87.69 83 ALA A N 1
ATOM 644 C CA . ALA A 1 83 ? -20.108 7.119 10.745 1.00 87.69 83 ALA A CA 1
ATOM 645 C C . ALA A 1 83 ? -19.473 6.650 12.068 1.00 87.69 83 ALA A C 1
ATOM 647 O O . ALA A 1 83 ? -20.126 5.927 12.823 1.00 87.69 83 ALA A O 1
ATOM 648 N N . ALA A 1 84 ? -18.266 7.112 12.405 1.00 85.19 84 ALA A N 1
ATOM 649 C CA . ALA A 1 84 ? -17.584 6.785 13.657 1.00 85.19 84 ALA A CA 1
ATOM 650 C C . ALA A 1 84 ? -18.403 7.205 14.888 1.00 85.19 84 ALA A C 1
ATOM 652 O O . ALA A 1 84 ? -18.415 6.499 15.895 1.00 85.19 84 ALA A O 1
ATOM 653 N N . ASP A 1 85 ? -19.161 8.298 14.782 1.00 84.00 85 ASP A N 1
ATOM 654 C CA . ASP A 1 85 ? -20.039 8.772 15.852 1.00 84.00 85 ASP A CA 1
ATOM 655 C C . ASP A 1 85 ? -21.305 7.924 16.022 1.00 84.00 85 ASP A C 1
ATOM 657 O O . ASP A 1 85 ? -21.904 7.933 17.094 1.00 84.00 85 ASP A O 1
ATOM 661 N N . LYS A 1 86 ? -21.720 7.141 15.023 1.00 84.50 86 LYS A N 1
ATOM 662 C CA . LYS A 1 86 ? -22.962 6.343 15.087 1.00 84.50 86 LYS A CA 1
ATOM 663 C C . LYS A 1 86 ? -22.734 4.847 15.252 1.00 84.50 86 LYS A C 1
ATOM 665 O O . LYS A 1 86 ? -23.588 4.166 15.812 1.00 84.50 86 LYS A O 1
ATOM 670 N N . TYR A 1 87 ? -21.609 4.336 14.768 1.00 87.06 87 TYR A N 1
ATOM 671 C CA . TYR A 1 87 ? -21.330 2.905 14.724 1.00 87.06 87 TYR A CA 1
ATOM 672 C C . TYR A 1 87 ? -20.209 2.498 15.689 1.00 87.06 87 TYR A C 1
ATOM 674 O O . TYR A 1 87 ? -19.554 3.322 16.330 1.00 87.06 87 TYR A O 1
ATOM 682 N N . ASN A 1 88 ? -20.022 1.184 15.815 1.00 87.31 88 ASN A N 1
ATOM 683 C CA . ASN A 1 88 ? -18.931 0.578 16.570 1.00 87.31 88 ASN A CA 1
ATOM 684 C C . ASN A 1 88 ? -17.597 0.837 15.843 1.00 87.31 88 ASN A C 1
ATOM 686 O O . ASN A 1 88 ? -17.434 0.438 14.683 1.00 87.31 88 ASN A O 1
ATOM 690 N N . ARG A 1 89 ? -16.664 1.523 16.513 1.00 90.12 89 ARG A N 1
ATOM 691 C CA . ARG A 1 89 ? -15.424 2.014 15.899 1.00 90.12 89 ARG A CA 1
ATOM 692 C C . ARG A 1 89 ? -14.460 0.879 15.579 1.00 90.12 89 ARG A C 1
ATOM 694 O O . ARG A 1 89 ? -13.807 0.936 14.541 1.00 90.12 89 ARG A O 1
ATOM 701 N N . VAL A 1 90 ? -14.401 -0.164 16.406 1.00 90.69 90 VAL A N 1
ATOM 702 C CA . VAL A 1 90 ? -13.566 -1.352 16.171 1.00 90.69 90 VAL A CA 1
ATOM 703 C C . VAL A 1 90 ? -14.043 -2.117 14.938 1.00 90.69 90 VAL A C 1
ATOM 705 O O . VAL A 1 90 ? -13.230 -2.481 14.085 1.00 90.69 90 VAL A O 1
ATOM 708 N N . ASN A 1 91 ? -15.354 -2.311 14.788 1.00 90.62 91 ASN A N 1
ATOM 709 C CA . ASN A 1 91 ? -15.917 -2.979 13.614 1.00 90.62 91 ASN A CA 1
ATOM 710 C C . ASN A 1 91 ? -15.685 -2.155 12.344 1.00 90.62 91 ASN A C 1
ATOM 712 O O . ASN A 1 91 ? -15.276 -2.711 11.325 1.00 90.62 91 ASN A O 1
ATOM 716 N N . MET A 1 92 ? -15.885 -0.834 12.405 1.00 92.62 92 MET A N 1
ATOM 717 C CA . MET A 1 92 ? -15.555 0.054 11.286 1.00 92.62 92 MET A CA 1
ATOM 718 C C . MET A 1 92 ? -14.073 -0.026 10.922 1.00 92.62 92 MET A C 1
ATOM 720 O O . MET A 1 92 ? -13.752 -0.239 9.757 1.00 92.62 92 MET A O 1
ATOM 724 N N . LEU A 1 93 ? -13.173 0.079 11.905 1.00 93.31 93 LEU A N 1
ATOM 725 C CA . LEU A 1 93 ? -11.727 -0.006 11.695 1.00 93.31 93 LEU A CA 1
ATOM 726 C C . LEU A 1 93 ? -11.345 -1.333 11.031 1.00 93.31 93 LEU A C 1
ATOM 728 O O . LEU A 1 93 ? -10.550 -1.354 10.092 1.00 93.31 93 LEU A O 1
ATOM 732 N N . THR A 1 94 ? -11.954 -2.430 11.475 1.00 93.94 94 THR A N 1
ATOM 733 C CA . THR A 1 94 ? -11.740 -3.762 10.903 1.00 93.94 94 THR A CA 1
ATOM 734 C C . THR A 1 94 ? -12.169 -3.810 9.437 1.00 93.94 94 THR A C 1
ATOM 736 O O . THR A 1 94 ? -11.376 -4.207 8.587 1.00 93.94 94 THR A O 1
ATOM 739 N N . VAL A 1 95 ? -13.386 -3.358 9.110 1.00 93.31 95 VAL A N 1
ATOM 740 C CA . VAL A 1 95 ? -13.901 -3.340 7.727 1.00 93.31 95 VAL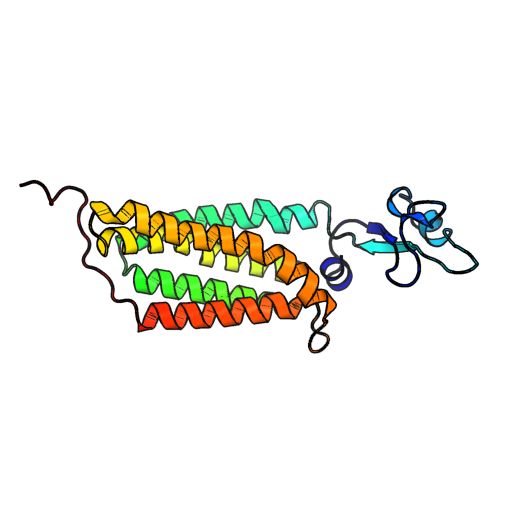 A CA 1
ATOM 741 C C . VAL A 1 95 ? -13.034 -2.464 6.820 1.00 93.31 95 VAL A C 1
ATOM 743 O O . VAL A 1 95 ? -12.644 -2.906 5.740 1.00 93.31 95 VAL A O 1
ATOM 746 N N . CYS A 1 96 ? -12.672 -1.264 7.274 1.00 93.88 96 CYS A N 1
ATOM 747 C CA . CYS A 1 96 ? -11.763 -0.355 6.575 1.00 93.88 96 CYS A CA 1
ATOM 748 C C . CYS A 1 96 ? -10.422 -1.027 6.251 1.00 93.88 96 CYS A C 1
ATOM 750 O O . CYS A 1 96 ? -9.974 -1.021 5.103 1.00 93.88 96 CYS A O 1
ATOM 752 N N . THR A 1 97 ? -9.822 -1.683 7.248 1.00 94.50 97 THR A N 1
ATOM 753 C CA . THR A 1 97 ? -8.525 -2.358 7.104 1.00 94.50 97 THR A CA 1
ATOM 754 C C . THR A 1 97 ? -8.618 -3.577 6.178 1.00 94.50 97 THR A C 1
ATOM 756 O O . THR A 1 97 ? -7.698 -3.826 5.400 1.00 94.50 97 THR A O 1
ATOM 759 N N . VAL A 1 98 ? -9.737 -4.312 6.192 1.00 95.38 98 VAL A N 1
ATOM 760 C CA . VAL A 1 98 ? -9.986 -5.418 5.249 1.00 95.38 98 VAL A CA 1
ATOM 761 C C . VAL A 1 98 ? -10.094 -4.901 3.814 1.00 95.38 98 VAL A C 1
ATOM 763 O O . VAL A 1 98 ? -9.435 -5.446 2.931 1.00 95.38 98 VAL A O 1
ATOM 766 N N . ILE A 1 99 ? -10.874 -3.842 3.570 1.00 95.19 99 ILE A N 1
ATOM 767 C CA . ILE A 1 99 ? -11.010 -3.233 2.235 1.00 95.19 99 ILE A CA 1
ATOM 768 C C . ILE A 1 99 ? -9.644 -2.760 1.730 1.00 95.19 99 ILE A C 1
ATOM 770 O O . ILE A 1 99 ? -9.260 -3.064 0.600 1.00 95.19 99 ILE A O 1
ATOM 774 N N . PHE A 1 100 ? -8.889 -2.076 2.591 1.00 95.31 100 PHE A N 1
ATOM 775 C CA . PHE A 1 100 ? -7.531 -1.619 2.313 1.00 95.31 100 PHE A CA 1
ATOM 776 C C . PHE A 1 100 ? -6.591 -2.783 1.941 1.00 95.31 100 PHE A C 1
ATOM 778 O O . PHE A 1 100 ? -5.921 -2.737 0.907 1.00 95.31 100 PHE A O 1
ATOM 785 N N . GLY A 1 101 ? -6.592 -3.862 2.729 1.00 95.69 101 GLY A N 1
ATOM 786 C CA . GLY A 1 101 ? -5.778 -5.053 2.480 1.00 95.69 101 GLY A CA 1
ATOM 787 C C . GLY A 1 101 ? -6.150 -5.787 1.189 1.00 95.69 101 GLY A C 1
ATOM 788 O O . GLY A 1 101 ? -5.271 -6.108 0.389 1.00 95.69 101 GLY A O 1
ATOM 789 N N . ILE A 1 102 ? -7.445 -5.994 0.930 1.00 96.06 102 ILE A N 1
ATOM 790 C CA . ILE A 1 102 ? -7.929 -6.639 -0.302 1.00 96.06 102 ILE A CA 1
ATOM 791 C C . ILE A 1 102 ? -7.558 -5.802 -1.528 1.00 96.06 102 ILE A C 1
ATOM 793 O O . ILE A 1 102 ? -7.069 -6.348 -2.518 1.00 96.06 102 ILE A O 1
ATOM 797 N N . ALA A 1 103 ? -7.730 -4.479 -1.465 1.00 96.00 103 ALA A N 1
ATOM 798 C CA . ALA A 1 103 ? -7.350 -3.587 -2.555 1.00 96.00 103 ALA A CA 1
ATOM 799 C C . ALA A 1 103 ? -5.844 -3.659 -2.859 1.00 96.00 103 ALA A C 1
ATOM 801 O O . ALA A 1 103 ? -5.459 -3.609 -4.028 1.00 96.00 103 ALA A O 1
ATOM 802 N N . MET A 1 104 ? -4.989 -3.818 -1.842 1.00 94.88 104 MET A N 1
ATOM 803 C CA . MET A 1 104 ? -3.552 -4.046 -2.041 1.00 94.88 104 MET A CA 1
ATOM 804 C C . MET A 1 104 ? -3.256 -5.398 -2.694 1.00 94.88 104 MET A C 1
ATOM 806 O O . MET A 1 104 ? -2.479 -5.448 -3.644 1.00 94.88 104 MET A O 1
ATOM 810 N N . ILE A 1 105 ? -3.903 -6.483 -2.259 1.00 95.56 105 ILE A N 1
ATOM 811 C CA . ILE A 1 105 ? -3.732 -7.806 -2.885 1.00 95.56 105 ILE A CA 1
ATOM 812 C C . ILE A 1 105 ? -4.117 -7.741 -4.370 1.00 95.56 105 ILE A C 1
ATOM 814 O O . ILE A 1 105 ? -3.363 -8.195 -5.232 1.00 95.56 105 ILE A O 1
ATOM 818 N N . LEU A 1 106 ? -5.256 -7.116 -4.680 1.00 95.12 106 LEU A N 1
ATOM 819 C CA . LEU A 1 106 ? -5.734 -6.958 -6.051 1.00 95.12 106 LEU A CA 1
ATOM 820 C C . LEU A 1 106 ? -4.788 -6.101 -6.905 1.00 95.12 106 LEU A C 1
ATOM 822 O O . LEU A 1 106 ? -4.598 -6.429 -8.077 1.00 95.12 106 LEU A O 1
ATOM 826 N N . GLN A 1 107 ? -4.128 -5.077 -6.340 1.00 92.81 107 GLN A N 1
ATOM 827 C CA . GLN A 1 107 ? -3.115 -4.281 -7.059 1.00 92.81 107 GLN A CA 1
ATOM 828 C C . GLN A 1 107 ? -1.968 -5.155 -7.581 1.00 92.81 107 GLN A C 1
ATOM 830 O O . GLN A 1 107 ? -1.477 -4.930 -8.685 1.00 92.81 107 GLN A O 1
ATOM 835 N N . GLY A 1 108 ? -1.601 -6.215 -6.853 1.00 90.62 108 GLY A N 1
ATOM 836 C CA . GLY A 1 108 ? -0.605 -7.190 -7.304 1.00 90.62 108 GLY A CA 1
ATOM 837 C C . GLY A 1 108 ? -1.028 -8.002 -8.538 1.00 90.62 108 GLY A C 1
ATOM 838 O O . GLY A 1 108 ? -0.182 -8.598 -9.198 1.00 90.62 108 GLY A O 1
ATOM 839 N N . THR A 1 109 ? -2.312 -8.014 -8.904 1.00 91.69 109 THR A N 1
ATOM 840 C CA . THR A 1 109 ? -2.852 -8.800 -10.035 1.00 91.69 109 THR A CA 1
ATOM 841 C C . THR A 1 109 ? -3.186 -7.966 -11.274 1.00 91.69 109 THR A C 1
ATOM 843 O O . THR A 1 109 ? -3.607 -8.511 -12.293 1.00 91.69 109 THR A O 1
ATOM 846 N N . VAL A 1 110 ? -2.952 -6.654 -11.214 1.00 93.00 110 VAL A N 1
ATOM 847 C CA . VAL A 1 110 ? -3.306 -5.693 -12.268 1.00 93.00 110 VAL A CA 1
ATOM 848 C C . VAL A 1 110 ? -2.546 -5.946 -13.567 1.00 93.00 110 VAL A C 1
ATOM 850 O O . VAL A 1 110 ? -1.347 -6.215 -13.534 1.00 93.00 110 VAL A O 1
ATOM 853 N N . LYS A 1 111 ? -3.233 -5.831 -14.705 1.00 89.38 111 LYS A N 1
ATOM 854 C CA . LYS A 1 111 ? -2.636 -5.917 -16.050 1.00 89.38 111 LYS A CA 1
ATOM 855 C C . LYS A 1 111 ? -2.725 -4.613 -16.836 1.00 89.38 111 LYS A C 1
ATOM 857 O O . LYS A 1 111 ? -1.957 -4.427 -17.760 1.00 89.38 111 LYS A O 1
ATOM 862 N N . GLU A 1 112 ? -3.630 -3.725 -16.435 1.00 90.25 112 GLU A N 1
ATOM 863 C CA . GLU A 1 112 ? -3.916 -2.471 -17.131 1.00 90.25 112 GLU A CA 1
ATOM 864 C C . GLU A 1 112 ? -3.788 -1.284 -16.173 1.00 90.25 112 GLU A C 1
ATOM 866 O O . GLU A 1 112 ? -4.239 -1.357 -15.024 1.00 90.25 112 GLU A O 1
ATOM 871 N N . TYR A 1 113 ? -3.264 -0.154 -16.646 1.00 87.69 113 TYR A N 1
ATOM 872 C CA . TYR A 1 113 ? -3.108 1.062 -15.840 1.00 87.69 113 TYR A CA 1
ATOM 873 C C . TYR A 1 113 ? -4.413 1.514 -15.150 1.00 87.69 113 TYR A C 1
ATOM 875 O O . TYR A 1 113 ? -4.421 1.812 -13.954 1.00 87.69 113 TYR A O 1
ATOM 883 N N . TRP A 1 114 ? -5.552 1.482 -15.849 1.00 87.69 114 TRP A N 1
ATOM 884 C CA . TRP A 1 114 ? -6.845 1.895 -15.282 1.00 87.69 114 TRP A CA 1
ATOM 885 C C . TRP A 1 114 ? -7.291 1.048 -14.083 1.00 87.69 114 TRP A C 1
ATOM 887 O O . TRP A 1 114 ? -7.890 1.576 -13.143 1.00 87.69 114 TRP A O 1
ATOM 897 N N . GLN A 1 115 ? -6.969 -0.250 -14.069 1.00 92.38 115 GLN A N 1
ATOM 898 C CA . GLN A 1 115 ? -7.256 -1.112 -12.917 1.00 92.38 115 GLN A CA 1
ATOM 899 C C . GLN A 1 115 ? -6.446 -0.665 -11.697 1.00 92.38 115 GLN A C 1
ATOM 901 O O . GLN A 1 115 ? -6.968 -0.659 -10.582 1.00 92.38 115 GLN A O 1
ATOM 906 N N . LEU A 1 116 ? -5.193 -0.244 -11.911 1.00 90.31 116 LEU A N 1
ATOM 907 C CA . LEU A 1 116 ? -4.336 0.281 -10.853 1.00 90.31 116 LEU A CA 1
ATOM 908 C C . LEU A 1 116 ? -4.950 1.540 -10.235 1.00 90.31 116 LEU A C 1
ATOM 910 O O . LEU A 1 116 ? -5.043 1.623 -9.014 1.00 90.31 116 LEU A O 1
ATOM 914 N N . VAL A 1 117 ? -5.424 2.475 -11.066 1.00 91.31 117 VAL A N 1
ATOM 915 C CA . VAL A 1 117 ? -6.068 3.724 -10.619 1.00 91.31 117 VAL A CA 1
ATOM 916 C C . VAL A 1 117 ? -7.321 3.434 -9.790 1.00 91.31 117 VAL A C 1
ATOM 918 O O . VAL A 1 117 ? -7.469 3.966 -8.690 1.00 91.31 117 VAL A O 1
ATOM 921 N N . ILE A 1 118 ? -8.201 2.549 -10.268 1.00 93.06 118 ILE A N 1
ATOM 922 C CA . ILE A 1 118 ? -9.436 2.184 -9.556 1.00 93.06 118 ILE A CA 1
ATOM 923 C C . ILE A 1 118 ? -9.126 1.535 -8.208 1.00 93.06 118 ILE A C 1
ATOM 925 O O . ILE A 1 118 ? -9.687 1.923 -7.183 1.00 93.06 118 ILE A O 1
ATOM 929 N N . LEU A 1 119 ? -8.201 0.577 -8.178 1.00 94.38 119 LEU A N 1
ATOM 930 C CA . LEU A 1 119 ? -7.820 -0.077 -6.930 1.00 94.38 119 LEU A CA 1
ATOM 931 C C . LEU A 1 119 ? -7.137 0.891 -5.960 1.00 94.38 119 LEU A C 1
ATOM 933 O O . LEU A 1 119 ? -7.326 0.763 -4.752 1.00 94.38 119 LEU A O 1
ATOM 937 N N . ARG A 1 120 ? -6.409 1.894 -6.467 1.00 91.94 120 ARG A N 1
ATOM 938 C CA . ARG A 1 120 ? -5.839 2.981 -5.660 1.00 91.94 120 ARG A CA 1
ATOM 939 C C . ARG A 1 120 ? -6.926 3.811 -4.978 1.00 91.94 120 ARG A C 1
ATOM 941 O O . ARG A 1 120 ? -6.779 4.149 -3.808 1.00 91.94 120 ARG A O 1
ATOM 948 N N . MET A 1 121 ? -8.019 4.104 -5.685 1.00 93.94 121 MET A N 1
ATOM 949 C CA . MET A 1 121 ? -9.177 4.806 -5.120 1.00 93.94 121 MET A CA 1
ATOM 950 C C . MET A 1 121 ? -9.860 3.984 -4.026 1.00 93.94 121 MET A C 1
ATOM 952 O O . MET A 1 121 ? -10.138 4.500 -2.948 1.00 93.94 121 MET A O 1
ATOM 956 N N . ILE A 1 122 ? -10.087 2.691 -4.270 1.00 94.94 122 ILE A N 1
ATOM 957 C CA . ILE A 1 122 ? -10.692 1.790 -3.276 1.00 94.94 122 ILE A CA 1
ATOM 958 C C . ILE A 1 122 ? -9.800 1.692 -2.032 1.00 94.94 122 ILE A C 1
ATOM 960 O O . ILE A 1 122 ? -10.286 1.763 -0.905 1.00 94.94 122 ILE A O 1
ATOM 964 N N . MET A 1 123 ? -8.487 1.584 -2.239 1.00 94.94 123 MET A N 1
ATOM 965 C CA . MET A 1 123 ? -7.497 1.581 -1.168 1.00 94.94 123 MET A CA 1
ATOM 966 C C . MET A 1 123 ? -7.565 2.875 -0.340 1.00 94.94 123 MET A C 1
ATOM 968 O O . MET A 1 123 ? -7.625 2.793 0.883 1.00 94.94 123 MET A O 1
ATOM 972 N N . ALA A 1 124 ? -7.641 4.043 -0.992 1.00 93.88 124 ALA A N 1
ATOM 973 C CA . ALA A 1 124 ? -7.773 5.345 -0.332 1.00 93.88 124 ALA A CA 1
ATOM 974 C C . ALA A 1 124 ? -9.036 5.443 0.538 1.00 93.88 124 ALA A C 1
ATOM 976 O O . ALA A 1 124 ? -8.986 5.959 1.653 1.00 93.88 124 ALA A O 1
ATOM 977 N N . ALA A 1 125 ? -10.161 4.916 0.045 1.00 94.12 125 ALA A N 1
ATOM 978 C CA . ALA A 1 125 ? -11.420 4.894 0.783 1.00 94.12 125 ALA A CA 1
ATOM 979 C C . ALA A 1 125 ? -11.373 3.979 2.020 1.00 94.12 125 ALA A C 1
ATOM 981 O O . ALA A 1 125 ? -11.993 4.285 3.034 1.00 94.12 125 ALA A O 1
ATOM 982 N N . GLY A 1 126 ? -10.644 2.859 1.947 1.00 92.81 126 GLY A N 1
ATOM 983 C CA . GLY A 1 126 ? -10.423 1.982 3.100 1.00 92.81 126 GLY A CA 1
ATOM 984 C C . GLY A 1 126 ? -9.467 2.595 4.125 1.00 92.81 126 GLY A C 1
ATOM 985 O O . GLY A 1 126 ? -9.707 2.520 5.325 1.00 92.81 126 GLY A O 1
ATOM 986 N N . GLU A 1 127 ? -8.398 3.242 3.666 1.00 93.50 127 GLU A N 1
ATOM 987 C CA . GLU A 1 127 ? -7.361 3.808 4.534 1.00 93.50 127 GLU A CA 1
ATOM 988 C C . GLU A 1 127 ? -7.828 5.054 5.309 1.00 93.50 127 GLU A C 1
ATOM 990 O O . GLU A 1 127 ? -7.378 5.289 6.433 1.00 93.50 127 GLU A O 1
ATOM 995 N N . SER A 1 128 ? -8.767 5.830 4.756 1.00 93.31 128 SER A N 1
ATOM 996 C CA . SER A 1 128 ? -9.187 7.131 5.302 1.00 93.31 128 SER A CA 1
ATOM 997 C C . SER A 1 128 ? -9.709 7.086 6.738 1.00 93.31 128 SER A C 1
ATOM 999 O O . SER A 1 128 ? -9.553 8.050 7.487 1.00 93.31 128 SER A O 1
ATOM 1001 N N . GLY A 1 129 ? -10.327 5.973 7.140 1.00 89.12 129 GLY A N 1
ATOM 1002 C CA . GLY A 1 129 ? -10.870 5.794 8.486 1.00 89.12 129 GLY A CA 1
ATOM 1003 C C . GLY A 1 129 ? -9.857 5.284 9.512 1.00 89.12 129 GLY A C 1
ATOM 1004 O O . GLY A 1 129 ? -10.095 5.423 10.709 1.00 89.12 129 GLY A O 1
ATOM 1005 N N . CYS A 1 130 ? -8.731 4.703 9.089 1.00 90.69 130 CYS A N 1
ATOM 1006 C CA . CYS A 1 130 ? -7.870 3.925 9.983 1.00 90.69 130 CYS A CA 1
ATOM 1007 C C . CYS A 1 130 ? -7.264 4.770 11.111 1.00 90.69 130 CYS A C 1
ATOM 1009 O O . CYS A 1 130 ? -7.342 4.398 12.280 1.00 90.69 130 CYS A O 1
ATOM 1011 N N . ASN A 1 131 ? -6.695 5.928 10.771 1.00 91.00 131 ASN A N 1
ATOM 1012 C CA . ASN A 1 131 ? -6.049 6.818 11.736 1.00 91.00 131 ASN A CA 1
ATOM 1013 C C . ASN A 1 131 ? -7.043 7.482 12.723 1.00 91.00 131 ASN A C 1
ATOM 1015 O O . ASN A 1 131 ? -6.849 7.340 13.934 1.00 91.00 131 ASN A O 1
ATOM 1019 N N . PRO A 1 132 ? -8.140 8.136 12.279 1.00 90.06 132 PRO A N 1
ATOM 1020 C CA . PRO A 1 132 ? -9.095 8.754 13.207 1.00 90.06 132 PRO A CA 1
ATOM 1021 C C . PRO A 1 132 ? -9.820 7.732 14.098 1.00 90.06 132 PRO A C 1
ATOM 1023 O O . PRO A 1 132 ? -10.024 7.986 15.283 1.00 90.06 132 PRO A O 1
ATOM 1026 N N . LEU A 1 133 ? -10.165 6.548 13.573 1.00 91.62 133 LEU A N 1
ATOM 1027 C CA . LEU A 1 133 ? -10.792 5.495 14.378 1.00 91.62 133 LEU A CA 1
ATOM 1028 C C . LEU A 1 133 ? -9.819 4.934 15.420 1.00 91.62 133 LEU A C 1
ATOM 1030 O O . LEU A 1 133 ? -10.183 4.811 16.588 1.00 91.62 133 LEU A O 1
ATOM 1034 N N . ALA A 1 134 ? -8.576 4.629 15.027 1.00 91.44 134 ALA A N 1
ATOM 1035 C CA . ALA A 1 134 ? -7.570 4.097 15.945 1.00 91.44 134 ALA A CA 1
ATOM 1036 C C . ALA A 1 134 ? -7.239 5.090 17.067 1.00 91.44 134 ALA A C 1
ATOM 1038 O O . ALA A 1 134 ? -7.185 4.707 18.235 1.00 91.44 134 ALA A O 1
ATOM 1039 N N . THR A 1 135 ? -7.066 6.371 16.733 1.00 90.88 135 THR A N 1
ATOM 1040 C CA . THR A 1 135 ? -6.813 7.424 17.726 1.00 90.88 135 THR A CA 1
ATOM 1041 C C . THR A 1 135 ? -7.987 7.610 18.689 1.00 90.88 135 THR A C 1
ATOM 1043 O O . THR A 1 135 ? -7.763 7.641 19.898 1.00 90.88 135 THR A O 1
ATOM 1046 N N . GLY A 1 136 ? -9.232 7.608 18.204 1.00 89.31 136 GLY A N 1
ATOM 1047 C CA . GLY A 1 136 ? -10.413 7.670 19.073 1.00 89.31 136 GLY A CA 1
ATOM 1048 C C . GLY A 1 136 ? -10.579 6.448 19.990 1.00 89.31 136 GLY A C 1
ATOM 1049 O O . GLY A 1 136 ? -10.991 6.576 21.139 1.00 89.31 136 GLY A O 1
ATOM 1050 N N . ILE A 1 137 ? -10.225 5.249 19.522 1.00 90.31 137 ILE A N 1
ATOM 1051 C CA . ILE A 1 137 ? -10.240 4.043 20.365 1.00 90.31 137 ILE A CA 1
ATOM 1052 C C . ILE A 1 137 ? -9.140 4.124 21.437 1.00 90.31 137 ILE A C 1
ATOM 1054 O O . ILE A 1 137 ? -9.388 3.836 22.608 1.00 90.31 137 ILE A O 1
ATOM 1058 N N . MET A 1 138 ? -7.929 4.552 21.067 1.00 90.44 138 MET A N 1
ATOM 1059 C CA . MET A 1 138 ? -6.812 4.684 22.009 1.00 90.44 138 MET A CA 1
ATOM 1060 C C . MET A 1 138 ? -7.078 5.734 23.096 1.00 90.44 138 MET A C 1
ATOM 1062 O O . MET A 1 138 ? -6.699 5.512 24.247 1.00 90.44 138 MET A O 1
ATOM 1066 N N . SER A 1 139 ? -7.746 6.850 22.783 1.00 88.56 139 SER A N 1
ATOM 1067 C CA . SER A 1 139 ? -8.096 7.856 23.797 1.00 88.56 139 SER A CA 1
ATOM 1068 C C . SER A 1 139 ? -9.075 7.335 24.849 1.00 88.56 139 SER A C 1
ATOM 1070 O O . SER A 1 139 ? -9.016 7.770 26.001 1.00 88.56 139 SER A O 1
ATOM 1072 N N . ASP A 1 140 ? -9.938 6.388 24.485 1.00 88.31 140 ASP A N 1
ATOM 1073 C CA . ASP A 1 140 ? -10.953 5.850 25.394 1.00 88.31 140 ASP A CA 1
ATOM 1074 C C . ASP A 1 140 ? -10.398 4.730 26.284 1.00 88.31 140 ASP A C 1
ATOM 1076 O O . ASP A 1 140 ? -10.739 4.647 27.471 1.00 88.31 140 ASP A O 1
ATOM 1080 N N . ILE A 1 141 ? -9.483 3.920 25.737 1.00 89.75 141 ILE A N 1
ATOM 1081 C CA . ILE A 1 141 ? -8.806 2.832 26.459 1.00 89.75 141 ILE A CA 1
ATOM 1082 C C . ILE A 1 141 ? -7.813 3.379 27.493 1.00 89.75 141 ILE A C 1
ATOM 1084 O O . ILE A 1 141 ? -7.751 2.869 28.613 1.00 89.75 141 ILE A O 1
ATOM 1088 N N . PHE A 1 142 ? -7.024 4.399 27.139 1.00 89.31 142 PHE A N 1
ATOM 1089 C CA . PHE A 1 142 ? -5.903 4.847 27.967 1.00 89.31 142 PHE A CA 1
ATOM 1090 C C . PHE A 1 142 ? -6.213 6.115 28.786 1.00 89.31 142 PHE A C 1
ATOM 1092 O O . PHE A 1 142 ? -6.850 7.041 28.276 1.00 89.31 142 PHE A O 1
ATOM 1099 N N . PRO A 1 143 ? -5.735 6.187 30.047 1.00 87.88 143 PRO A N 1
ATOM 1100 C CA . PRO A 1 143 ? -5.878 7.371 30.893 1.00 87.88 143 PRO A CA 1
ATOM 1101 C C . PRO A 1 143 ? -5.055 8.544 30.353 1.00 87.88 143 PRO A C 1
ATOM 1103 O O . PRO A 1 143 ? -4.050 8.338 29.666 1.00 87.88 143 PRO A O 1
ATOM 1106 N N . GLU A 1 144 ? -5.473 9.764 30.690 1.00 86.25 144 GLU A N 1
ATOM 1107 C CA . GLU A 1 144 ? -4.955 11.017 30.121 1.00 86.25 144 GLU A CA 1
ATOM 1108 C C . GLU A 1 144 ? -3.433 11.135 30.231 1.00 86.25 144 GLU A C 1
ATOM 1110 O O . GLU A 1 144 ? -2.763 11.398 29.231 1.00 86.25 144 GLU A O 1
ATOM 1115 N N . ASP A 1 145 ? -2.884 10.776 31.390 1.00 89.50 145 ASP A N 1
ATOM 1116 C CA . ASP A 1 145 ? -1.452 10.809 31.711 1.00 89.50 145 ASP A CA 1
ATOM 1117 C C . ASP A 1 145 ? -0.594 9.949 30.764 1.00 89.50 145 ASP A C 1
ATOM 1119 O O . ASP A 1 145 ? 0.598 10.196 30.585 1.00 89.50 145 ASP A O 1
ATOM 1123 N N . LYS A 1 146 ? -1.189 8.914 30.154 1.00 91.50 146 LYS A N 1
ATOM 1124 C CA . LYS A 1 146 ? -0.503 7.969 29.256 1.00 91.50 146 LYS A CA 1
ATOM 1125 C C . LYS A 1 146 ? -0.861 8.161 27.785 1.00 91.50 146 LYS A C 1
ATOM 1127 O O . LYS A 1 146 ? -0.183 7.585 26.931 1.00 91.50 146 LYS A O 1
ATOM 1132 N N . ARG A 1 147 ? -1.878 8.970 27.458 1.00 89.94 147 ARG A N 1
ATOM 1133 C CA . ARG A 1 147 ? -2.348 9.167 26.073 1.00 89.94 147 ARG A CA 1
ATOM 1134 C C . ARG A 1 147 ? -1.233 9.662 25.158 1.00 89.94 147 ARG A C 1
ATOM 1136 O O . ARG A 1 147 ? -1.066 9.122 24.069 1.00 89.94 147 ARG A O 1
ATOM 1143 N N . ALA A 1 148 ? -0.433 10.627 25.612 1.00 91.19 148 ALA A N 1
ATOM 1144 C CA . ALA A 1 148 ? 0.665 11.178 24.817 1.00 91.19 148 ALA A CA 1
ATOM 1145 C C . ALA A 1 148 ? 1.686 10.103 24.403 1.00 91.19 148 ALA A C 1
ATOM 1147 O O . ALA A 1 148 ? 2.081 10.038 23.240 1.00 91.19 148 ALA A O 1
ATOM 1148 N N . LEU A 1 149 ? 2.063 9.217 25.331 1.00 94.19 149 LEU A N 1
ATOM 1149 C CA . LEU A 1 149 ? 3.015 8.137 25.069 1.00 94.19 149 LEU A CA 1
ATOM 1150 C C . LEU A 1 149 ? 2.442 7.095 24.102 1.00 94.19 149 LEU A C 1
ATOM 1152 O O . LEU A 1 149 ? 3.128 6.681 23.170 1.00 94.19 149 LEU A O 1
ATOM 1156 N N . VAL A 1 150 ? 1.180 6.702 24.280 1.00 93.69 150 VAL A N 1
ATOM 1157 C CA . VAL A 1 150 ? 0.515 5.739 23.387 1.00 93.69 150 VAL A CA 1
ATOM 1158 C C . VAL A 1 150 ? 0.411 6.295 21.965 1.00 93.69 150 VAL A C 1
ATOM 1160 O O . VAL A 1 150 ? 0.762 5.608 21.006 1.00 93.69 150 VAL A O 1
ATOM 1163 N N . MET A 1 151 ? 0.018 7.562 21.824 1.00 93.50 151 MET A N 1
ATOM 1164 C CA . MET A 1 151 ? -0.043 8.228 20.522 1.00 93.50 151 MET A CA 1
ATOM 1165 C C . MET A 1 151 ? 1.339 8.384 19.887 1.00 93.50 151 MET A C 1
ATOM 1167 O O . MET A 1 151 ? 1.466 8.250 18.670 1.00 93.50 151 MET A O 1
ATOM 1171 N N . ALA A 1 152 ? 2.384 8.632 20.682 1.00 94.12 152 ALA A N 1
ATOM 1172 C CA . ALA A 1 152 ? 3.753 8.692 20.180 1.00 94.12 152 ALA A CA 1
ATOM 1173 C C . ALA A 1 152 ? 4.201 7.339 19.605 1.00 94.12 152 ALA A C 1
ATOM 1175 O O . ALA A 1 152 ? 4.719 7.300 18.491 1.00 94.12 152 ALA A O 1
ATOM 1176 N N . ILE A 1 153 ? 3.939 6.231 20.310 1.00 95.00 153 ILE A N 1
ATOM 1177 C CA . ILE A 1 153 ? 4.251 4.873 19.830 1.00 95.00 153 ILE A CA 1
ATOM 1178 C C . ILE A 1 153 ? 3.468 4.553 18.550 1.00 95.00 153 ILE A C 1
ATOM 1180 O O . ILE A 1 153 ? 4.042 4.042 17.589 1.00 95.00 153 ILE A O 1
ATOM 1184 N N . PHE A 1 154 ? 2.179 4.896 18.505 1.00 93.19 154 PHE A N 1
ATOM 1185 C CA . PHE A 1 154 ? 1.347 4.701 17.317 1.00 93.19 154 PHE A CA 1
ATOM 1186 C C . PHE A 1 154 ? 1.896 5.452 16.094 1.00 93.19 154 PHE A C 1
ATOM 1188 O O . PHE A 1 154 ? 2.082 4.864 15.028 1.00 93.19 154 PHE A O 1
ATOM 1195 N N . ASN A 1 155 ? 2.236 6.733 16.259 1.00 94.00 155 ASN A N 1
ATOM 1196 C CA . ASN A 1 155 ? 2.833 7.535 15.192 1.00 94.00 155 ASN A CA 1
ATOM 1197 C C . ASN A 1 155 ? 4.211 7.014 14.774 1.00 94.00 155 ASN A C 1
ATOM 1199 O O . ASN A 1 155 ? 4.544 7.032 13.590 1.00 94.00 155 ASN A O 1
ATOM 1203 N N . TRP A 1 156 ? 5.002 6.502 15.719 1.00 95.31 156 TRP A N 1
ATOM 1204 C CA . TRP A 1 156 ? 6.284 5.877 15.407 1.00 95.31 156 TRP A CA 1
ATOM 1205 C C . TRP A 1 156 ? 6.115 4.671 14.475 1.00 95.31 156 TRP A C 1
ATOM 1207 O O . TRP A 1 156 ? 6.910 4.499 13.555 1.00 95.31 156 TRP A O 1
ATOM 1217 N N . GLY A 1 157 ? 5.036 3.898 14.635 1.00 92.94 157 GLY A N 1
ATOM 1218 C CA . GLY A 1 157 ? 4.662 2.834 13.702 1.00 92.94 157 GLY A CA 1
ATOM 1219 C C . GLY A 1 157 ? 4.370 3.344 12.286 1.00 92.94 157 GLY A C 1
ATOM 1220 O O . GLY A 1 157 ? 4.867 2.770 11.319 1.00 92.94 157 GLY A O 1
ATOM 1221 N N . ILE A 1 158 ? 3.628 4.450 12.155 1.00 92.12 158 ILE A N 1
ATOM 1222 C CA . ILE A 1 158 ? 3.305 5.067 10.854 1.00 92.12 158 ILE A CA 1
ATOM 1223 C C . ILE A 1 158 ? 4.586 5.506 10.134 1.00 92.12 158 ILE A C 1
ATOM 1225 O O 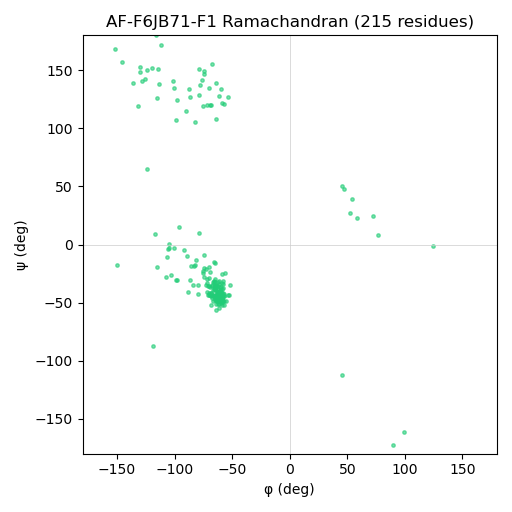. ILE A 1 158 ? 4.854 5.090 9.005 1.00 92.12 158 ILE A O 1
ATOM 1229 N N . TYR A 1 159 ? 5.411 6.320 10.796 1.00 93.12 159 TYR A N 1
ATOM 1230 C CA . TYR A 1 159 ? 6.632 6.852 10.189 1.00 93.12 159 TYR A CA 1
ATOM 1231 C C . TYR A 1 159 ? 7.704 5.776 9.988 1.00 93.12 159 TYR A C 1
ATOM 1233 O O . TYR A 1 159 ? 8.400 5.782 8.971 1.00 93.12 159 TYR A O 1
ATOM 1241 N N . GLY A 1 160 ? 7.804 4.817 10.911 1.00 94.31 160 GLY A N 1
ATOM 1242 C CA . GLY A 1 160 ? 8.666 3.648 10.771 1.00 94.31 160 GLY A CA 1
ATOM 1243 C C . GLY A 1 160 ? 8.280 2.803 9.557 1.00 94.31 160 GLY A C 1
ATOM 1244 O O . GLY A 1 160 ? 9.150 2.420 8.774 1.00 94.31 160 GLY A O 1
ATOM 1245 N N . GLY A 1 161 ? 6.979 2.594 9.337 1.00 91.50 161 GLY A N 1
ATOM 1246 C CA . GLY A 1 161 ? 6.450 1.926 8.149 1.00 91.50 161 GLY A CA 1
ATOM 1247 C C . GLY A 1 161 ? 6.858 2.625 6.851 1.00 91.50 161 GLY A C 1
ATOM 1248 O O . GLY A 1 161 ? 7.396 1.974 5.953 1.00 91.50 161 GLY A O 1
ATOM 1249 N N . TYR A 1 162 ? 6.696 3.951 6.769 1.00 90.62 162 TYR A N 1
ATOM 1250 C CA . TYR A 1 162 ? 7.149 4.727 5.606 1.00 90.62 162 TYR A CA 1
ATOM 1251 C C . TYR A 1 162 ? 8.655 4.599 5.361 1.00 90.62 162 TYR A C 1
ATOM 1253 O O . TYR A 1 162 ? 9.080 4.442 4.217 1.00 90.62 162 TYR A O 1
ATOM 1261 N N . GLY A 1 163 ? 9.463 4.609 6.423 1.00 92.44 163 GLY A N 1
ATOM 1262 C CA . GLY A 1 163 ? 10.909 4.425 6.318 1.00 92.44 163 GLY A CA 1
ATOM 1263 C C . GLY A 1 163 ? 11.296 3.053 5.762 1.00 92.44 163 GLY A C 1
ATOM 1264 O O . GLY A 1 163 ? 12.170 2.961 4.901 1.00 92.44 163 GLY A O 1
ATOM 1265 N N . ILE A 1 164 ? 10.621 1.990 6.210 1.00 92.12 164 ILE A N 1
ATOM 1266 C CA . ILE A 1 164 ? 10.892 0.607 5.791 1.00 92.12 164 ILE A CA 1
ATOM 1267 C C . ILE A 1 164 ? 10.370 0.330 4.370 1.00 92.12 164 ILE A C 1
ATOM 1269 O O . ILE A 1 164 ? 10.961 -0.474 3.646 1.00 92.12 164 ILE A O 1
ATOM 1273 N N . ALA A 1 165 ? 9.320 1.021 3.920 1.00 89.81 165 ALA A N 1
ATOM 1274 C CA . ALA A 1 165 ? 8.721 0.803 2.602 1.00 89.81 165 ALA A CA 1
ATOM 1275 C C . ALA A 1 165 ? 9.712 1.010 1.437 1.00 89.81 165 ALA A C 1
ATOM 1277 O O . ALA A 1 165 ? 9.711 0.231 0.482 1.00 89.81 165 ALA A O 1
ATOM 1278 N N . PHE A 1 166 ? 10.600 2.007 1.521 1.00 87.62 166 PHE A N 1
ATOM 1279 C CA . PHE A 1 166 ? 11.592 2.294 0.475 1.00 87.62 166 PHE A CA 1
ATOM 1280 C C . PHE A 1 166 ? 12.623 1.171 0.257 1.00 87.62 166 PHE A C 1
ATOM 1282 O O . PHE A 1 166 ? 12.752 0.701 -0.881 1.00 87.62 166 PHE A O 1
ATOM 1289 N N . PRO A 1 167 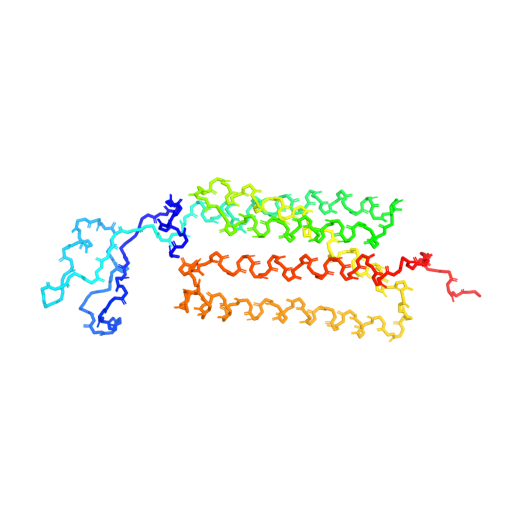? 13.379 0.712 1.279 1.00 90.31 167 PRO A N 1
ATOM 1290 C CA . PRO A 1 167 ? 14.324 -0.384 1.103 1.00 90.31 167 PRO A CA 1
ATOM 1291 C C . PRO A 1 167 ? 13.611 -1.683 0.725 1.00 90.31 167 PRO A C 1
ATOM 1293 O O . PRO A 1 167 ? 14.081 -2.378 -0.174 1.00 90.31 167 PRO A O 1
ATOM 1296 N N . VAL A 1 168 ? 12.455 -1.982 1.326 1.00 87.94 168 VAL A N 1
ATOM 1297 C CA . VAL A 1 168 ? 11.636 -3.153 0.974 1.00 87.94 168 VAL A CA 1
ATOM 1298 C C . VAL A 1 168 ? 11.273 -3.122 -0.512 1.00 87.94 168 VAL A C 1
ATOM 1300 O O . VAL A 1 168 ? 11.591 -4.063 -1.238 1.00 87.94 168 VAL A O 1
ATOM 1303 N N . GLY A 1 169 ? 10.726 -2.009 -1.007 1.00 85.56 169 GLY A N 1
ATOM 1304 C CA . GLY A 1 169 ? 10.387 -1.842 -2.420 1.00 85.56 169 GLY A CA 1
ATOM 1305 C C . GLY A 1 169 ? 11.592 -1.929 -3.362 1.00 85.56 169 GLY A C 1
ATOM 1306 O O . GLY A 1 169 ? 11.456 -2.411 -4.483 1.00 85.56 169 GLY A O 1
ATOM 1307 N N . ARG A 1 170 ? 12.791 -1.522 -2.927 1.00 83.81 170 ARG A N 1
ATOM 1308 C CA . ARG A 1 170 ? 14.019 -1.594 -3.740 1.00 83.81 170 ARG A CA 1
ATOM 1309 C C . ARG A 1 170 ? 14.648 -2.987 -3.775 1.00 83.81 170 ARG A C 1
ATOM 1311 O O . ARG A 1 170 ? 15.148 -3.391 -4.821 1.00 83.81 170 ARG A O 1
ATOM 1318 N N . TYR A 1 171 ? 14.719 -3.678 -2.640 1.00 86.19 171 TYR A N 1
ATOM 1319 C CA . TYR A 1 171 ? 15.444 -4.947 -2.530 1.00 86.19 171 TYR A CA 1
ATOM 1320 C C . TYR A 1 171 ? 14.569 -6.147 -2.883 1.00 86.19 171 TYR A C 1
ATOM 1322 O O . TYR A 1 171 ? 15.029 -7.032 -3.600 1.00 86.19 171 TYR A O 1
ATOM 1330 N N . ILE A 1 172 ? 13.303 -6.166 -2.455 1.00 84.62 172 ILE A N 1
ATOM 1331 C CA . ILE A 1 172 ? 12.402 -7.295 -2.730 1.00 84.62 172 ILE A CA 1
ATOM 1332 C C . ILE A 1 172 ? 12.122 -7.424 -4.228 1.00 84.62 172 ILE A C 1
ATOM 1334 O O . ILE A 1 172 ? 12.137 -8.529 -4.765 1.00 84.62 172 ILE A O 1
ATOM 1338 N N . THR A 1 173 ? 11.952 -6.302 -4.925 1.00 81.50 173 THR A N 1
ATOM 1339 C CA . THR A 1 173 ? 11.713 -6.304 -6.376 1.00 81.50 173 THR A CA 1
ATOM 1340 C C . THR A 1 173 ? 12.906 -6.828 -7.171 1.00 81.50 173 THR A C 1
ATOM 1342 O O . THR A 1 173 ? 12.712 -7.501 -8.178 1.00 81.50 173 THR A O 1
ATOM 1345 N N . LYS A 1 174 ? 14.136 -6.607 -6.686 1.00 78.44 174 LYS A N 1
ATOM 1346 C CA . LYS A 1 174 ? 15.362 -7.158 -7.287 1.00 78.44 174 LYS A CA 1
ATOM 1347 C C . LYS A 1 174 ? 15.525 -8.659 -7.080 1.00 78.44 174 LYS A C 1
ATOM 1349 O O . LYS A 1 174 ? 16.098 -9.318 -7.939 1.00 78.44 174 LYS A O 1
ATOM 1354 N N . LEU A 1 175 ? 15.057 -9.188 -5.950 1.00 80.25 175 LEU A N 1
ATOM 1355 C CA . LEU A 1 175 ? 15.120 -10.623 -5.657 1.00 80.25 175 LEU A CA 1
ATOM 1356 C C . LEU A 1 175 ? 14.171 -11.436 -6.549 1.00 80.25 175 LEU A C 1
ATOM 1358 O O . LEU A 1 175 ? 14.371 -12.636 -6.703 1.00 80.25 175 LEU A O 1
ATOM 1362 N N . ASN A 1 176 ? 13.170 -10.778 -7.146 1.00 76.94 176 ASN A N 1
ATOM 1363 C CA . ASN A 1 176 ? 12.236 -11.344 -8.118 1.00 76.94 176 ASN A CA 1
ATOM 1364 C C . ASN A 1 176 ? 11.652 -12.707 -7.694 1.00 76.94 176 ASN A C 1
ATOM 1366 O O . ASN A 1 176 ? 11.625 -13.670 -8.464 1.00 76.94 176 ASN A O 1
ATOM 1370 N N . PHE A 1 177 ? 11.188 -12.795 -6.443 1.00 75.50 177 PHE A N 1
ATOM 1371 C CA . PHE A 1 177 ? 10.563 -14.006 -5.912 1.00 75.50 177 PHE A CA 1
ATOM 1372 C C . PHE A 1 177 ? 9.416 -14.473 -6.821 1.00 75.50 177 PHE A C 1
ATOM 1374 O O . PHE A 1 177 ? 8.519 -13.694 -7.149 1.00 75.50 177 PHE A O 1
ATOM 1381 N N . TRP A 1 178 ? 9.463 -15.743 -7.240 1.00 76.31 178 TRP A N 1
ATOM 1382 C CA . TRP A 1 178 ? 8.484 -16.377 -8.138 1.00 76.31 178 TRP A CA 1
ATOM 1383 C C . TRP A 1 178 ? 8.210 -15.627 -9.454 1.00 76.31 178 TRP A C 1
ATOM 1385 O O . TRP A 1 178 ? 7.129 -15.766 -10.019 1.00 76.31 178 TRP A O 1
ATOM 1395 N N . ASN A 1 179 ? 9.168 -14.841 -9.960 1.00 78.12 179 ASN A N 1
ATOM 1396 C CA . ASN A 1 179 ? 8.988 -13.987 -11.144 1.00 78.12 179 ASN A CA 1
ATOM 1397 C C . ASN A 1 179 ? 7.847 -12.960 -11.012 1.00 78.12 179 ASN A C 1
ATOM 1399 O O . ASN A 1 179 ? 7.315 -12.481 -12.011 1.00 78.12 179 ASN A O 1
ATOM 1403 N N . LEU A 1 180 ? 7.459 -12.614 -9.781 1.00 78.88 180 LEU A N 1
ATOM 1404 C CA . LEU A 1 180 ? 6.379 -11.665 -9.507 1.00 78.88 180 LEU A CA 1
ATOM 1405 C C . LEU A 1 180 ? 6.883 -10.221 -9.354 1.00 78.88 180 LEU A C 1
ATOM 1407 O O . LEU A 1 180 ? 6.062 -9.318 -9.210 1.00 78.88 180 LEU A O 1
ATOM 1411 N N . GLY A 1 181 ? 8.200 -9.980 -9.380 1.00 84.31 181 GLY A N 1
ATOM 1412 C CA . GLY A 1 181 ? 8.809 -8.647 -9.345 1.00 84.31 181 GLY A CA 1
ATOM 1413 C C . GLY A 1 181 ? 8.190 -7.712 -8.298 1.00 84.31 181 GLY A C 1
ATOM 1414 O O . GLY A 1 181 ? 8.304 -7.926 -7.092 1.00 84.31 181 GLY A O 1
ATOM 1415 N N . TRP A 1 182 ? 7.511 -6.665 -8.771 1.00 85.62 182 TRP A N 1
ATOM 1416 C CA . TRP A 1 182 ? 6.831 -5.653 -7.953 1.00 85.62 182 TRP A CA 1
ATOM 1417 C C . TRP A 1 182 ? 5.512 -6.122 -7.327 1.00 85.62 182 TRP A C 1
ATOM 1419 O O . TRP A 1 182 ? 5.111 -5.611 -6.280 1.00 85.62 182 TRP A O 1
ATOM 1429 N N . ARG A 1 183 ? 4.851 -7.120 -7.919 1.00 89.94 183 ARG A N 1
ATOM 1430 C CA . ARG A 1 183 ? 3.555 -7.649 -7.462 1.00 89.94 183 ARG A CA 1
ATOM 1431 C C . ARG A 1 183 ? 3.669 -8.310 -6.096 1.00 89.94 183 ARG A C 1
ATOM 1433 O O . ARG A 1 183 ? 2.744 -8.221 -5.292 1.00 89.94 183 ARG A O 1
ATOM 1440 N N . VAL A 1 184 ? 4.821 -8.919 -5.808 1.00 89.69 184 VAL A N 1
ATOM 1441 C CA . VAL A 1 184 ? 5.074 -9.595 -4.529 1.00 89.69 184 VAL A CA 1
ATOM 1442 C C . VAL A 1 184 ? 5.021 -8.620 -3.350 1.00 89.69 184 VAL A C 1
ATOM 1444 O O . VAL A 1 184 ? 4.558 -8.992 -2.275 1.00 89.69 184 VAL A O 1
ATOM 1447 N N . CYS A 1 185 ? 5.420 -7.358 -3.555 1.00 90.25 185 CYS A N 1
ATOM 1448 C CA . CYS A 1 185 ? 5.341 -6.325 -2.525 1.00 90.25 185 CYS A CA 1
ATOM 1449 C C . CYS A 1 185 ? 3.883 -6.033 -2.150 1.00 90.25 185 CYS A C 1
ATOM 1451 O O . CYS A 1 185 ? 3.556 -5.972 -0.969 1.00 90.25 185 CYS A O 1
ATOM 1453 N N . TYR A 1 186 ? 3.004 -5.908 -3.148 1.00 91.75 186 TYR A N 1
ATOM 1454 C CA . TYR A 1 186 ? 1.575 -5.657 -2.945 1.00 91.75 186 TYR A CA 1
ATOM 1455 C C . TYR A 1 186 ? 0.849 -6.861 -2.342 1.00 91.75 186 TYR A C 1
ATOM 1457 O O . TYR A 1 186 ? 0.079 -6.701 -1.398 1.00 91.75 186 TYR A O 1
ATOM 1465 N N . LEU A 1 187 ? 1.135 -8.070 -2.836 1.00 92.06 187 LEU A N 1
ATOM 1466 C CA . LEU A 1 187 ? 0.567 -9.306 -2.297 1.00 92.06 187 LEU A CA 1
ATOM 1467 C C . LEU A 1 187 ? 1.001 -9.532 -0.844 1.00 92.06 187 LEU A C 1
ATOM 1469 O O . LEU A 1 187 ? 0.158 -9.768 0.015 1.00 92.06 187 LEU A O 1
ATOM 1473 N N . GLY A 1 188 ? 2.300 -9.417 -0.555 1.00 91.69 188 GLY A N 1
ATOM 1474 C CA . GLY A 1 188 ? 2.842 -9.618 0.788 1.00 91.69 188 GLY A CA 1
ATOM 1475 C C . GLY A 1 188 ? 2.326 -8.586 1.790 1.00 91.69 188 GLY A C 1
ATOM 1476 O O . GLY A 1 188 ? 1.854 -8.959 2.865 1.00 91.69 188 GLY A O 1
ATOM 1477 N N . ALA A 1 189 ? 2.353 -7.300 1.424 1.00 92.44 189 ALA A N 1
ATOM 1478 C CA . ALA A 1 189 ? 1.816 -6.235 2.267 1.00 92.44 189 ALA A CA 1
ATOM 1479 C C . ALA A 1 189 ? 0.305 -6.396 2.480 1.00 92.44 189 ALA A C 1
ATOM 1481 O O . ALA A 1 189 ? -0.159 -6.337 3.613 1.00 92.44 189 ALA A O 1
ATOM 1482 N N . GLY A 1 190 ? -0.453 -6.681 1.418 1.00 93.75 190 GLY A N 1
ATOM 1483 C CA . GLY A 1 190 ? -1.897 -6.870 1.497 1.00 93.75 190 GLY A CA 1
ATOM 1484 C C . GLY A 1 190 ? -2.302 -8.054 2.379 1.00 93.75 190 GLY A C 1
ATOM 1485 O O 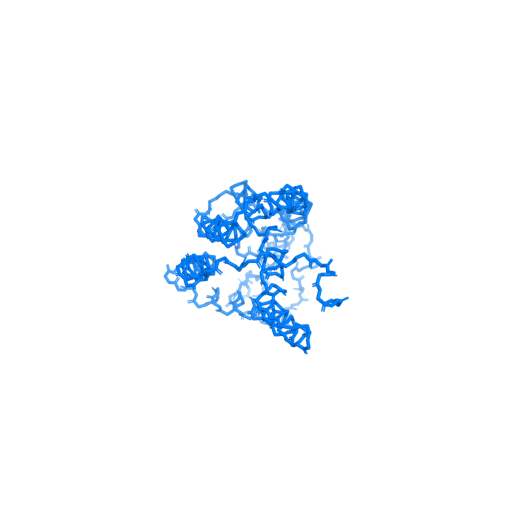. GLY A 1 190 ? -3.191 -7.911 3.216 1.00 93.75 190 GLY A O 1
ATOM 1486 N N . VAL A 1 191 ? -1.615 -9.197 2.273 1.00 95.06 191 VAL A N 1
ATOM 1487 C CA . VAL A 1 191 ? -1.849 -10.356 3.154 1.00 95.06 191 VAL A CA 1
ATOM 1488 C C . VAL A 1 191 ? -1.556 -10.001 4.610 1.00 95.06 191 VAL A C 1
ATOM 1490 O O . VAL A 1 191 ? -2.381 -10.284 5.4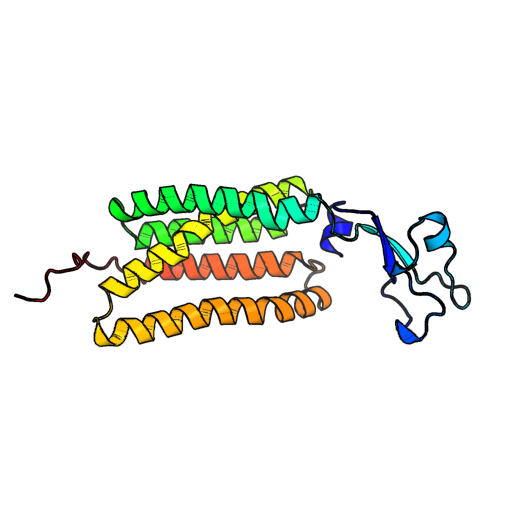79 1.00 95.06 191 VAL A O 1
ATOM 1493 N N . LEU A 1 192 ? -0.431 -9.334 4.885 1.00 94.94 192 LEU A N 1
ATOM 1494 C CA . LEU A 1 192 ? -0.097 -8.880 6.236 1.00 94.94 192 LEU A CA 1
ATOM 1495 C C . LEU A 1 192 ? -1.175 -7.941 6.793 1.00 94.94 192 LEU A C 1
ATOM 1497 O O . LEU A 1 192 ? -1.591 -8.089 7.940 1.00 94.94 192 LEU A O 1
ATOM 1501 N N . THR A 1 193 ? -1.675 -7.014 5.979 1.00 95.25 193 THR A N 1
ATOM 1502 C CA . THR A 1 193 ? -2.757 -6.103 6.360 1.00 95.25 193 THR A CA 1
ATOM 1503 C C . THR A 1 193 ? -4.052 -6.842 6.676 1.00 95.25 193 THR A C 1
ATOM 1505 O O . THR A 1 193 ?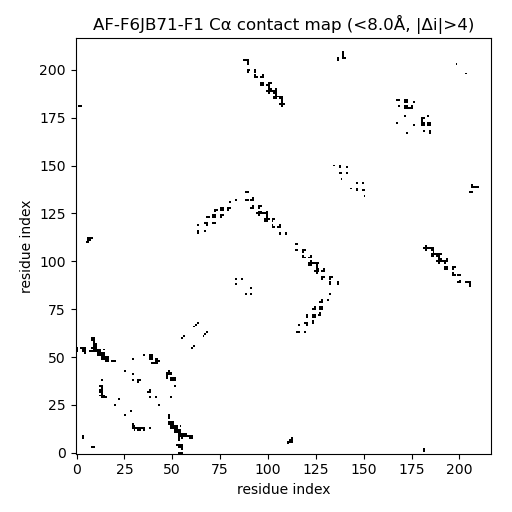 -4.692 -6.524 7.674 1.00 95.25 193 THR A O 1
ATOM 1508 N N . VAL A 1 194 ? -4.437 -7.845 5.883 1.00 94.88 194 VAL A N 1
ATOM 1509 C CA . VAL A 1 194 ? -5.641 -8.650 6.155 1.00 94.88 194 VAL A CA 1
ATOM 1510 C C . VAL A 1 194 ? -5.484 -9.462 7.443 1.00 94.88 194 VAL A C 1
ATOM 1512 O O . VAL A 1 194 ? -6.428 -9.543 8.227 1.00 94.88 194 VAL A O 1
ATOM 1515 N N . ILE A 1 195 ? -4.292 -10.007 7.710 1.00 95.75 195 ILE A N 1
ATOM 1516 C CA . ILE A 1 195 ? -3.989 -10.679 8.982 1.00 95.75 195 ILE A CA 1
ATOM 1517 C C . ILE A 1 195 ? -4.145 -9.696 10.146 1.00 95.75 195 ILE A C 1
ATOM 1519 O O . ILE A 1 195 ? -4.825 -10.009 11.122 1.00 95.75 195 ILE A O 1
ATOM 1523 N N . MET A 1 196 ? -3.575 -8.493 10.033 1.00 93.94 196 MET A N 1
ATOM 1524 C CA . MET A 1 196 ? -3.726 -7.456 11.054 1.00 93.94 196 MET A CA 1
ATOM 1525 C C . MET A 1 196 ? -5.191 -7.056 11.243 1.00 93.94 196 MET A C 1
ATOM 1527 O O . MET A 1 196 ? -5.630 -6.931 12.379 1.00 93.94 196 MET A O 1
ATOM 1531 N N . ALA A 1 197 ? -5.972 -6.949 10.167 1.00 93.62 197 ALA A N 1
ATOM 1532 C CA . ALA A 1 197 ? -7.402 -6.667 10.247 1.00 93.62 197 ALA A CA 1
ATOM 1533 C C . ALA A 1 197 ? -8.163 -7.764 11.010 1.00 93.62 197 ALA A C 1
ATOM 1535 O O . ALA A 1 197 ? -8.964 -7.462 11.892 1.00 93.62 197 ALA A O 1
ATOM 1536 N N . ALA A 1 198 ? -7.880 -9.037 10.721 1.00 93.38 198 ALA A N 1
ATOM 1537 C CA . ALA A 1 198 ? -8.480 -10.166 11.428 1.00 93.38 198 ALA A CA 1
ATOM 1538 C C . ALA A 1 198 ? -8.097 -10.177 12.917 1.00 93.38 198 ALA A C 1
ATOM 1540 O O . ALA A 1 198 ? -8.949 -10.413 13.776 1.00 93.38 198 ALA A O 1
ATOM 1541 N N . LEU A 1 199 ? -6.837 -9.866 13.240 1.00 93.56 199 LEU A N 1
ATOM 1542 C CA . LEU A 1 199 ? -6.389 -9.726 14.623 1.00 93.56 199 LEU A CA 1
ATOM 1543 C C . LEU A 1 199 ? -7.118 -8.576 15.316 1.00 93.56 199 LEU A C 1
ATOM 1545 O O . LEU A 1 199 ? -7.654 -8.776 16.401 1.00 93.56 199 LEU A O 1
ATOM 1549 N N . THR A 1 200 ? -7.217 -7.402 14.692 1.00 90.44 200 THR A N 1
ATOM 1550 C CA . THR A 1 200 ? -7.939 -6.260 15.262 1.00 90.44 200 THR A CA 1
ATOM 1551 C C . THR A 1 200 ? -9.406 -6.602 15.519 1.00 90.44 200 THR A C 1
ATOM 1553 O O . THR A 1 200 ? -9.878 -6.391 16.629 1.00 90.44 200 THR A O 1
ATOM 1556 N N . GLY A 1 201 ? -10.104 -7.210 14.558 1.00 89.88 201 GLY A N 1
ATOM 1557 C CA . GLY A 1 201 ? -11.526 -7.538 14.705 1.00 89.88 201 GLY A CA 1
ATOM 1558 C C . GLY A 1 201 ? -11.837 -8.639 15.724 1.00 89.88 201 GLY A C 1
ATOM 1559 O O . GLY A 1 201 ? -12.949 -8.688 16.241 1.00 89.88 201 GLY A O 1
ATOM 1560 N N . THR A 1 202 ? -10.881 -9.525 16.023 1.00 91.31 202 THR A N 1
ATOM 1561 C CA . THR A 1 202 ? -11.079 -10.639 16.972 1.00 91.31 202 THR A CA 1
ATOM 1562 C C . THR A 1 202 ? -10.537 -10.358 18.370 1.00 91.31 202 THR A C 1
ATOM 1564 O O . THR A 1 202 ? -11.078 -10.877 19.344 1.00 91.31 202 THR A O 1
ATOM 1567 N N . THR A 1 203 ? -9.478 -9.554 18.490 1.00 91.62 203 THR A N 1
ATOM 1568 C CA . THR A 1 203 ? -8.809 -9.284 19.775 1.00 91.62 203 THR A CA 1
ATOM 1569 C C . THR A 1 203 ? -9.246 -7.976 20.421 1.00 91.62 203 THR A C 1
ATOM 1571 O O . THR A 1 203 ? -9.254 -7.878 21.649 1.00 91.62 203 THR A O 1
ATOM 1574 N N . LEU A 1 204 ? -9.610 -6.966 19.625 1.00 89.31 204 LEU A N 1
ATOM 1575 C CA . LEU A 1 204 ? -9.959 -5.652 20.141 1.00 89.31 204 LEU A CA 1
ATOM 1576 C C . LEU A 1 204 ? -11.440 -5.619 20.517 1.00 89.31 204 LEU A C 1
ATOM 1578 O O . LEU A 1 204 ? -12.316 -5.941 19.718 1.00 89.31 204 LEU A O 1
ATOM 1582 N N . ARG A 1 205 ? -11.728 -5.208 21.751 1.00 86.81 205 ARG A N 1
ATOM 1583 C CA . ARG A 1 205 ? -13.094 -4.997 22.233 1.00 86.81 205 ARG A CA 1
ATOM 1584 C C . ARG A 1 205 ? -13.4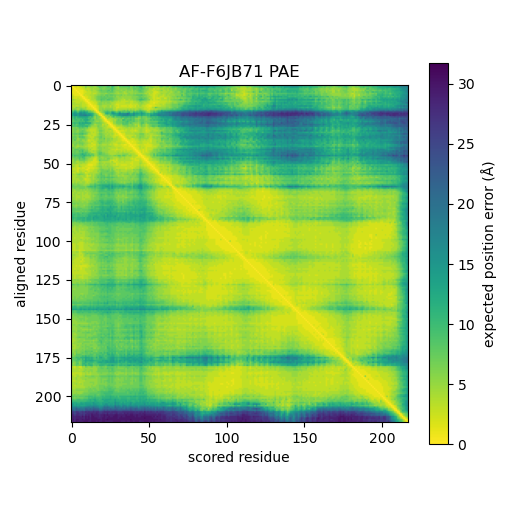10 -3.507 22.200 1.00 86.81 205 ARG A C 1
ATOM 1586 O O . ARG A 1 205 ? -12.584 -2.706 22.631 1.00 86.81 205 ARG A O 1
ATOM 1593 N N . GLU A 1 206 ? -14.592 -3.148 21.698 1.00 86.00 206 GLU A N 1
ATOM 1594 C CA . GLU A 1 206 ? -15.046 -1.750 21.661 1.00 86.00 206 GLU A CA 1
ATOM 1595 C C . GLU A 1 206 ? -15.044 -1.166 23.085 1.00 86.00 206 GLU A C 1
ATOM 1597 O O . GLU A 1 206 ? -15.718 -1.727 23.958 1.00 86.00 206 GLU A O 1
ATOM 1602 N N . PRO A 1 207 ? -14.292 -0.079 23.341 1.00 82.81 207 PRO A N 1
ATOM 1603 C CA . PRO A 1 207 ? -14.317 0.592 24.632 1.00 82.81 207 PRO A CA 1
ATOM 1604 C C . PRO A 1 207 ? -15.610 1.396 24.799 1.00 82.81 207 PRO A C 1
ATOM 1606 O O . PRO A 1 207 ? -16.159 1.927 23.828 1.00 82.81 207 PRO A O 1
ATOM 1609 N N . GLU A 1 208 ? -16.076 1.528 26.043 1.00 79.25 208 GLU A N 1
ATOM 1610 C CA . GLU A 1 208 ? -17.149 2.469 26.368 1.00 79.25 208 GLU A CA 1
ATOM 1611 C C . GLU A 1 208 ? -16.712 3.893 26.017 1.00 79.25 208 GLU A C 1
ATOM 1613 O O . GLU A 1 208 ? -15.594 4.317 26.323 1.00 79.25 208 GLU A O 1
ATOM 1618 N N . ARG A 1 209 ? -17.601 4.628 25.346 1.00 72.81 209 ARG A N 1
ATOM 1619 C CA . ARG A 1 209 ? -17.323 5.998 24.923 1.00 72.81 209 ARG A CA 1
ATOM 1620 C C . ARG A 1 209 ? -17.240 6.895 26.148 1.00 72.81 209 ARG A C 1
ATOM 1622 O O . ARG A 1 209 ? -18.223 7.039 26.870 1.00 72.81 209 ARG A O 1
ATOM 1629 N N . LYS A 1 210 ? -16.092 7.537 26.342 1.00 67.62 210 LYS A N 1
ATOM 1630 C CA . LYS A 1 210 ? -15.935 8.578 27.358 1.00 67.62 210 LYS A CA 1
ATOM 1631 C C . LYS A 1 210 ? -16.276 9.917 26.719 1.00 67.62 210 LYS A C 1
ATOM 1633 O O . LYS A 1 210 ? -15.595 10.350 25.792 1.00 67.62 210 LYS A O 1
ATOM 1638 N N . ALA A 1 211 ? -17.343 10.565 27.186 1.00 58.75 211 ALA A N 1
ATOM 1639 C CA . ALA A 1 211 ? -17.604 11.948 26.813 1.00 58.75 211 ALA A CA 1
ATOM 1640 C C . ALA A 1 211 ? -16.430 12.810 27.303 1.00 58.75 211 ALA A C 1
ATOM 1642 O O . ALA A 1 211 ? -16.019 12.724 28.462 1.00 58.75 211 ALA A O 1
ATOM 1643 N N . ILE A 1 212 ? -15.853 13.610 26.406 1.00 53.38 212 ILE A N 1
ATOM 1644 C CA . ILE A 1 212 ? -14.780 14.543 26.754 1.00 53.38 212 ILE A CA 1
ATOM 1645 C C . ILE A 1 212 ? -15.377 15.568 27.733 1.00 53.38 212 ILE A C 1
ATOM 1647 O O . ILE A 1 212 ? -16.191 16.393 27.326 1.00 53.38 212 ILE A O 1
ATOM 1651 N N . GLY A 1 213 ? -14.998 15.491 29.015 1.00 54.97 213 GLY A N 1
ATOM 1652 C CA . GLY A 1 213 ? -15.377 16.464 30.051 1.00 54.97 213 GLY A CA 1
ATOM 1653 C C . GLY A 1 213 ? -16.073 15.923 31.308 1.00 54.97 213 GLY A C 1
ATOM 1654 O O . GLY A 1 213 ? -16.354 16.711 32.204 1.00 54.97 213 GLY A O 1
ATOM 1655 N N . GLU A 1 214 ? -16.339 14.619 31.429 1.00 49.25 214 GLU A N 1
ATOM 1656 C CA . GLU A 1 214 ? -17.102 14.068 32.574 1.00 49.25 214 GLU A CA 1
ATOM 1657 C C . GLU A 1 214 ? -16.221 13.514 33.714 1.00 49.25 214 GLU A C 1
ATOM 1659 O O . GLU A 1 214 ? -16.693 12.781 34.577 1.00 49.25 214 GLU A O 1
ATOM 1664 N N . GLY A 1 215 ? -14.927 13.856 33.711 1.00 44.91 215 GLY A N 1
ATOM 1665 C CA . GLY A 1 215 ? -13.933 13.374 34.680 1.00 44.91 215 GLY A CA 1
ATOM 1666 C C . GLY A 1 215 ? -13.573 14.330 35.822 1.00 44.91 215 GLY A C 1
ATOM 1667 O O . GLY A 1 215 ? -12.810 13.922 36.686 1.00 44.91 215 GLY A O 1
ATOM 1668 N N . ASP A 1 216 ? -14.114 15.553 35.849 1.00 45.19 216 ASP A N 1
ATOM 1669 C CA . ASP A 1 216 ? -13.829 16.557 36.892 1.00 45.19 216 ASP A CA 1
ATOM 1670 C C . ASP A 1 216 ? -15.123 17.040 37.577 1.00 45.19 216 ASP A C 1
ATOM 1672 O O . ASP A 1 216 ? -15.524 18.204 37.462 1.00 45.19 216 ASP A O 1
ATOM 1676 N N . ARG A 1 217 ? -15.803 16.133 38.291 1.00 37.50 217 ARG A N 1
ATOM 1677 C CA . ARG A 1 217 ? -16.709 16.468 39.405 1.00 37.50 217 ARG A CA 1
ATOM 1678 C C . ARG A 1 217 ? -16.627 15.431 40.513 1.00 37.50 217 ARG A C 1
ATOM 1680 O O . ARG A 1 217 ? -16.728 14.229 40.192 1.00 37.50 217 ARG A O 1
#

Secondary structure (DSSP, 8-state):
-HHHHHTT-S-EEEEE-SSS--TTT-SS-GGG---HHHHHT-EETTEE-EEEEE-S-SHHHHHHHTHHHHHHHHHHHHHHHHHHTTS-HHHHHHHHHHHHHHHHHHHTT--SHHHHHHHHHHHHHHHTTHHHHHHHHHHHHS-HHHHHHHHHHHHHHHHHHHHHHHHHHHHHHHHTGGG-TTHHHHHHHHHHHHHHHHHHHHHPPPPPP--TTTT--

Mean predicted aligned error: 7.7 Å

Radius of gyration: 22.81 Å; Cα contacts (8 Å, |Δi|>4): 274; chains: 1; bounding box: 55×33×72 Å

pLDDT: mean 86.33, std 9.51, range [37.5, 96.06]

Organism: Drosophila melanogaster (NCBI:txid7227)

Nearest PDB structures (foldseek):
  6eba-assembly1_A  TM=8.559E-01  e=5.033E-06  Hyphomonas neptunium ATCC 15444
  6e8j-assembly1_A  TM=8.183E-01  e=1.601E-05  Hyphomonas neptunium ATCC 15444
  6e9n-assembly2_B  TM=8.343E-01  e=2.190E-04  Escherichia coli
  7aar-assembly1_A  TM=8.365E-01  e=2.450E-03  Arabidopsis thaliana
  8jtc-assembly1_A  TM=7.580E-01  e=3.663E-03  Homo sapiens

Sequence (217 aa):
KQTAIELDYGDHACQQNTSMFNRHELPTQCSAVMNETSCYALDFNGTGYCEWNYNGLGIDYQILAGPTFILIFTIAGVFMGFAADKYNRVNMLTVCTVIFGIAMILQGTVKEYWQLVILRMIMAAGESGCNPLATGIMSDIFPEDKRALVMAIFNWGIYGGYGIAFPVGRYITKLNFWNLGWRVCYLGAGVLTVIMAALTGTTLREPERKAIGEGDR